Protein AF-A0A7S3NXM4-F1 (afdb_monomer)

Nearest PDB structures (foldseek):
  4lgt-assembly2_D  TM=8.365E-01  e=1.681E-13  Escherichia coli K-12
  4lgt-assembly1_A  TM=8.157E-01  e=3.874E-13  Escherichia coli K-12
  4lab-assembly1_A  TM=8.102E-01  e=9.930E-11  Escherichia coli K-12
  2olw-assembly2_B  TM=8.491E-01  e=4.411E-10  Escherichia coli
  9cl9-assembly1_A  TM=7.993E-01  e=5.399E-09  Escherichia coli K-12

Foldseek 3Di:
DAFDDPDDPVPGHHPVNLCVVVVNPDPQKDWQDGDDPQAAEDIDIDNDPLLSVLLQDLVLLWKWKKKWKKFDPDPDVVLVVCCCVWDDDPNDTHDVWDKDWPDDDPGITIMIIIDSHDDDCRVQVSCVVVVIGTNYMYGQDTRPRGCVQVVDPPRDDDDDDDPSSVVSSVVSVVVVVVVVVVVVVVVVVVVVVVVVVVVVVVVVVVVVVVVVVVVVVVVVVPPDPPDDPDDDDDDDDD

Solvent-accessible surface area (backbone atoms only — not comparable to full-atom values): 14004 Å² total; per-residue (Å²): 125,46,35,76,46,95,73,53,96,85,70,59,59,25,48,58,61,50,40,50,75,72,65,56,84,66,73,69,71,39,67,46,63,76,61,58,64,83,45,50,66,60,76,54,73,40,66,47,69,66,58,34,49,44,67,56,39,59,90,51,58,48,41,33,35,30,44,35,32,34,35,47,85,79,90,48,67,72,60,51,53,44,42,43,66,27,51,72,58,96,88,41,77,41,67,58,28,59,69,48,80,74,45,83,53,98,58,37,39,32,29,41,41,38,33,46,64,81,60,87,65,40,72,56,56,57,37,44,78,72,66,26,46,70,78,42,41,30,31,45,26,54,54,92,47,44,34,85,74,37,78,52,92,88,55,81,68,92,77,82,86,47,72,69,55,52,51,50,48,52,51,47,51,52,51,54,50,51,55,51,52,53,48,51,55,49,54,51,50,53,51,51,49,55,50,50,54,52,48,53,53,50,50,53,53,48,54,54,52,51,51,55,53,50,52,54,52,53,55,63,70,67,55,79,91,83,73,81,89,74,89,72,91,81,78,92,86,135

Secondary structure (DSSP, 8-state):
--BSSS--TT-PPBHHHHHHHTT---TT-EEES---TT-EE--EEES-HHHHHHHHSGGG---EEEEEEEESS---HHHHHHHHH-EEETTEEE---EEEEEEE-SSEEEEEEEES---TTHHHHHHHHTT-EEEEEEEEEETTEEGGGS-STT-----PPPHHHHHHHHHHHHHHHHHHHHHHHHHHHHHHHHHHHHHHHHHHHHHHHHHHHHHHHHHHHTS---------------

pLDDT: mean 88.45, std 13.27, range [37.97, 97.56]

Structure (mmCIF, N/CA/C/O backbone):
data_AF-A0A7S3NXM4-F1
#
_entry.id   AF-A0A7S3NXM4-F1
#
loop_
_atom_site.group_PDB
_atom_site.id
_atom_site.type_symbol
_atom_site.label_atom_id
_atom_site.label_alt_id
_atom_site.label_comp_id
_atom_site.label_asym_id
_atom_site.label_entity_id
_atom_site.label_seq_id
_atom_site.pdbx_PDB_ins_code
_atom_site.Cartn_x
_atom_site.Cartn_y
_atom_site.Cartn_z
_atom_site.occupancy
_atom_site.B_iso_or_equiv
_atom_site.auth_seq_id
_atom_site.auth_comp_id
_atom_site.auth_asym_id
_atom_site.auth_atom_id
_atom_site.pdbx_PDB_model_num
ATOM 1 N N . LYS A 1 1 ? 17.812 -6.897 0.678 1.00 84.75 1 LYS A N 1
ATOM 2 C CA . LYS A 1 1 ? 16.334 -7.000 0.541 1.00 84.75 1 LYS A CA 1
ATOM 3 C C . LYS A 1 1 ? 15.756 -7.192 1.930 1.00 84.75 1 LYS A C 1
ATOM 5 O O . LYS A 1 1 ? 16.395 -7.884 2.709 1.00 84.75 1 LYS A O 1
ATOM 10 N N . LEU A 1 2 ? 14.618 -6.571 2.233 1.00 92.38 2 LEU A N 1
ATOM 11 C CA . LEU A 1 2 ? 14.075 -6.488 3.590 1.00 92.38 2 LEU A CA 1
ATOM 12 C C . LEU A 1 2 ? 12.642 -7.023 3.624 1.00 92.38 2 LEU A C 1
ATOM 14 O O . LEU A 1 2 ? 11.911 -6.888 2.641 1.00 92.38 2 LEU A O 1
ATOM 18 N N . ILE A 1 3 ? 12.232 -7.604 4.750 1.00 93.19 3 ILE A N 1
ATOM 19 C CA . ILE A 1 3 ? 10.844 -8.021 4.982 1.00 93.19 3 ILE A CA 1
ATOM 20 C C . ILE A 1 3 ? 10.091 -6.941 5.756 1.00 93.19 3 ILE A C 1
ATOM 22 O O . ILE A 1 3 ? 10.574 -6.414 6.758 1.00 93.19 3 ILE A O 1
ATOM 26 N N . CYS A 1 4 ? 8.871 -6.642 5.307 1.00 92.00 4 CYS A N 1
ATOM 27 C CA . CYS A 1 4 ? 7.940 -5.746 5.990 1.00 92.00 4 CYS A CA 1
ATOM 28 C C . CYS A 1 4 ? 7.218 -6.476 7.142 1.00 92.00 4 CYS A C 1
ATOM 30 O O . CYS A 1 4 ? 6.018 -6.735 7.058 1.00 92.00 4 CYS A O 1
ATOM 32 N N . THR A 1 5 ? 7.956 -6.859 8.186 1.00 91.88 5 THR A N 1
ATOM 33 C CA . THR A 1 5 ? 7.429 -7.468 9.422 1.00 91.88 5 THR A CA 1
ATOM 34 C C . THR A 1 5 ? 8.277 -7.049 10.618 1.00 91.88 5 THR A C 1
ATOM 36 O O . THR A 1 5 ? 9.470 -6.818 10.451 1.00 91.88 5 THR A O 1
ATOM 39 N N . ARG A 1 6 ? 7.685 -6.965 11.817 1.00 89.88 6 ARG A N 1
ATOM 40 C CA . ARG A 1 6 ? 8.438 -6.721 13.063 1.00 89.88 6 ARG A CA 1
ATOM 41 C C . ARG A 1 6 ? 9.225 -7.944 13.518 1.00 89.88 6 ARG A C 1
ATOM 43 O O . ARG A 1 6 ? 10.278 -7.799 14.124 1.00 89.88 6 ARG A O 1
ATOM 50 N N . TRP A 1 7 ? 8.715 -9.131 13.214 1.00 90.75 7 TRP A N 1
ATOM 51 C CA . TRP A 1 7 ? 9.343 -10.394 13.565 1.00 90.75 7 TRP A CA 1
ATOM 52 C C . TRP A 1 7 ? 9.220 -11.370 12.397 1.00 90.75 7 TRP A C 1
ATOM 54 O O . TRP A 1 7 ? 8.140 -11.518 11.816 1.00 90.75 7 TRP A O 1
ATOM 64 N N . ASP A 1 8 ? 10.342 -11.980 12.024 1.00 92.69 8 ASP A N 1
ATOM 65 C CA . ASP A 1 8 ? 10.427 -12.992 10.975 1.00 92.69 8 ASP A CA 1
ATOM 66 C C . ASP A 1 8 ? 10.943 -14.306 11.586 1.00 92.69 8 ASP A C 1
ATOM 68 O O . ASP A 1 8 ? 12.067 -14.317 12.096 1.00 92.69 8 ASP A O 1
ATOM 72 N N . PRO A 1 9 ? 10.173 -15.411 11.526 1.00 93.25 9 PRO A N 1
ATOM 73 C CA . PRO A 1 9 ? 10.596 -16.704 12.071 1.00 93.25 9 PRO A CA 1
ATOM 74 C C . PRO A 1 9 ? 11.909 -17.221 11.467 1.00 93.25 9 PRO A C 1
ATOM 76 O O . PRO A 1 9 ? 12.711 -17.848 12.152 1.00 93.25 9 PRO A O 1
ATOM 79 N N . GLU A 1 10 ? 12.146 -16.928 10.186 1.00 94.00 10 GLU A N 1
ATOM 80 C CA . GLU A 1 10 ? 13.343 -17.340 9.442 1.00 94.00 10 GLU A CA 1
ATOM 81 C C . GLU A 1 10 ? 14.546 -16.404 9.676 1.00 94.00 10 GLU A C 1
ATOM 83 O O . GLU A 1 10 ? 15.587 -16.566 9.040 1.00 94.00 10 GLU A O 1
ATOM 88 N N . LYS A 1 11 ? 14.422 -15.422 10.584 1.00 92.19 11 LYS A N 1
ATOM 89 C CA . LYS A 1 11 ? 15.468 -14.447 10.943 1.00 92.19 11 LYS A CA 1
ATOM 90 C C . LYS A 1 11 ? 16.021 -13.655 9.751 1.00 92.19 11 LYS A C 1
ATOM 92 O O . LYS A 1 11 ? 17.167 -13.204 9.772 1.00 92.19 11 LYS A O 1
ATOM 97 N N . ARG A 1 12 ? 15.220 -13.451 8.705 1.00 94.38 12 ARG A N 1
ATOM 98 C CA . ARG A 1 12 ? 15.618 -12.620 7.563 1.00 94.38 12 ARG A CA 1
ATOM 99 C C . ARG A 1 12 ? 15.617 -11.139 7.971 1.00 94.38 12 ARG A C 1
ATOM 101 O O . ARG A 1 12 ? 14.800 -10.739 8.804 1.00 94.38 12 ARG A O 1
ATOM 108 N N . PRO A 1 13 ? 16.474 -10.299 7.360 1.00 93.50 13 PRO A N 1
ATOM 109 C CA . PRO A 1 13 ? 16.525 -8.873 7.668 1.00 93.50 13 PRO A CA 1
ATOM 110 C C . PRO A 1 13 ? 15.174 -8.177 7.466 1.00 93.50 13 PRO A C 1
ATOM 112 O O . PRO A 1 13 ? 14.544 -8.287 6.407 1.00 93.50 13 PRO A O 1
ATOM 115 N N . THR A 1 14 ? 14.739 -7.426 8.474 1.00 95.00 14 THR A N 1
ATOM 116 C CA . THR A 1 14 ? 13.476 -6.678 8.443 1.00 95.00 14 THR A CA 1
ATOM 117 C C . THR A 1 14 ? 13.698 -5.196 8.175 1.00 95.00 14 THR A C 1
ATOM 119 O O . THR A 1 14 ? 14.773 -4.648 8.423 1.00 95.00 14 THR A O 1
ATOM 122 N N . ILE A 1 15 ? 12.650 -4.516 7.707 1.00 94.19 15 ILE A N 1
ATOM 123 C CA . ILE A 1 15 ? 12.680 -3.057 7.553 1.00 94.19 15 ILE A CA 1
ATOM 124 C C . ILE A 1 15 ? 12.937 -2.350 8.890 1.00 94.19 15 ILE A C 1
ATOM 126 O O . ILE A 1 15 ? 13.650 -1.360 8.914 1.00 94.19 15 ILE A O 1
ATOM 130 N N . PHE A 1 16 ? 12.415 -2.866 10.006 1.00 93.31 16 PHE A N 1
ATOM 131 C CA . PHE A 1 16 ? 12.527 -2.203 11.307 1.00 93.31 16 PHE A CA 1
ATOM 132 C C . PHE A 1 16 ? 13.936 -2.318 11.880 1.00 93.31 16 PHE A C 1
ATOM 134 O O . PHE A 1 16 ? 14.462 -1.332 12.380 1.00 93.31 16 PHE A O 1
ATOM 141 N N . GLN A 1 17 ? 14.581 -3.478 11.717 1.00 92.88 17 GLN A N 1
ATOM 142 C CA . GLN A 1 17 ? 16.003 -3.632 12.035 1.00 92.88 17 GLN A CA 1
ATOM 143 C C . GLN A 1 17 ? 16.854 -2.658 11.216 1.00 92.88 17 GLN A C 1
ATOM 145 O O . GLN A 1 17 ? 17.704 -1.974 11.776 1.00 92.88 17 GLN A O 1
ATOM 150 N N . GLN A 1 18 ? 16.591 -2.546 9.908 1.00 93.50 18 GLN A N 1
ATOM 151 C CA . GLN A 1 18 ? 17.307 -1.595 9.059 1.00 93.50 18 GLN A CA 1
ATOM 152 C C . GLN A 1 18 ? 17.105 -0.146 9.525 1.00 93.50 18 GLN A C 1
ATOM 154 O O . GLN A 1 18 ? 18.070 0.604 9.591 1.00 93.50 18 GLN A O 1
ATOM 159 N N . LEU A 1 19 ? 15.878 0.252 9.877 1.00 92.94 19 LEU A N 1
ATOM 160 C CA . LEU A 1 19 ? 15.593 1.598 10.387 1.00 92.94 19 LEU A CA 1
ATOM 161 C C . LEU A 1 19 ? 16.351 1.891 11.688 1.00 92.94 19 LEU A C 1
ATOM 163 O O . LEU A 1 19 ? 16.894 2.984 11.840 1.00 92.94 19 LEU A O 1
ATOM 167 N N . SER A 1 20 ? 16.448 0.913 12.592 1.00 90.94 20 SER A N 1
ATOM 168 C CA . SER A 1 20 ? 17.259 1.043 13.806 1.00 90.94 20 SER A CA 1
ATOM 169 C C . SER A 1 20 ? 18.748 1.218 13.492 1.00 90.94 20 SER A C 1
ATOM 171 O O . SER A 1 20 ? 19.394 2.063 14.107 1.00 90.94 20 SER A O 1
ATOM 173 N N . LEU A 1 21 ? 19.287 0.481 12.512 1.00 91.69 21 LEU A N 1
ATOM 174 C CA . LEU A 1 21 ? 20.682 0.627 12.066 1.00 91.69 21 LEU A CA 1
ATOM 175 C C . LEU A 1 21 ? 20.967 1.998 11.438 1.00 91.69 21 LEU A C 1
ATOM 177 O O . LEU A 1 21 ? 22.075 2.507 11.562 1.00 91.69 21 LEU A O 1
ATOM 181 N N . LEU A 1 22 ? 19.967 2.614 10.804 1.00 91.06 22 LEU A N 1
ATOM 182 C CA . LEU A 1 22 ? 20.051 3.976 10.265 1.00 91.06 22 LEU A CA 1
ATOM 183 C C . LEU A 1 22 ? 19.928 5.064 11.348 1.00 91.06 22 LEU A C 1
ATOM 185 O O . LEU A 1 22 ? 19.900 6.248 11.028 1.00 91.06 22 LEU A O 1
ATOM 189 N N . GLY A 1 23 ? 19.836 4.686 12.627 1.00 88.12 23 GLY A N 1
ATOM 190 C CA . GLY A 1 23 ? 19.770 5.625 13.746 1.00 88.12 23 GLY A CA 1
ATOM 191 C C . GLY A 1 23 ? 18.384 6.224 13.991 1.00 88.12 23 GLY A C 1
ATOM 192 O O . GLY A 1 23 ? 18.261 7.159 14.783 1.00 88.12 23 GLY A O 1
ATOM 193 N N . LEU A 1 24 ? 17.328 5.693 13.363 1.00 88.31 24 LEU A N 1
ATOM 194 C CA . LEU A 1 24 ? 15.968 6.182 13.571 1.00 88.31 24 LEU A CA 1
ATOM 195 C C . LEU A 1 24 ? 15.432 5.702 14.931 1.00 88.31 24 LEU A C 1
ATOM 197 O O . LEU A 1 24 ? 14.997 4.561 15.083 1.00 88.31 24 LEU A O 1
ATOM 201 N N . LYS A 1 25 ? 15.457 6.591 15.930 1.00 83.94 25 LYS A N 1
ATOM 202 C CA . LYS A 1 25 ? 15.036 6.324 17.321 1.00 83.94 25 LYS A CA 1
ATOM 203 C C . LYS A 1 25 ? 13.590 6.751 17.604 1.00 83.94 25 LYS A C 1
ATOM 205 O O . LYS A 1 25 ? 13.301 7.315 18.654 1.00 83.94 25 LYS A O 1
ATOM 210 N N . ILE A 1 26 ? 12.678 6.517 16.662 1.00 84.88 26 ILE A N 1
ATOM 211 C CA . ILE A 1 26 ? 11.255 6.823 16.859 1.00 84.88 26 ILE A CA 1
ATOM 212 C C . ILE A 1 26 ? 10.568 5.571 17.421 1.00 84.88 26 ILE A C 1
ATOM 214 O O . ILE A 1 26 ? 10.667 4.501 16.810 1.00 84.88 26 ILE A O 1
ATOM 218 N N . PRO A 1 27 ? 9.878 5.662 18.570 1.00 84.38 27 PRO A N 1
ATOM 219 C CA . PRO A 1 27 ? 9.142 4.527 19.102 1.00 84.38 27 PRO A CA 1
ATOM 220 C C . PRO A 1 27 ? 7.944 4.196 18.204 1.00 84.38 27 PRO A C 1
ATOM 222 O O . PRO A 1 27 ? 7.367 5.062 17.551 1.00 84.38 27 PRO A O 1
ATOM 225 N N . HIS A 1 28 ? 7.556 2.921 18.188 1.00 88.25 28 HIS A N 1
ATOM 226 C CA . HIS A 1 28 ? 6.329 2.443 17.540 1.00 88.25 28 HIS A CA 1
ATOM 227 C C . HIS A 1 28 ? 6.168 2.814 16.060 1.00 88.25 28 HIS A C 1
ATOM 229 O O . HIS A 1 28 ? 5.058 3.068 15.606 1.00 88.25 28 HIS A O 1
ATOM 235 N N . ILE A 1 29 ? 7.244 2.770 15.270 1.00 94.00 29 ILE A N 1
ATOM 236 C CA . ILE A 1 29 ? 7.120 2.922 13.816 1.00 94.00 29 ILE A CA 1
ATOM 237 C C . ILE A 1 29 ? 6.211 1.822 13.243 1.00 94.00 29 ILE A C 1
ATOM 239 O O . ILE A 1 29 ? 6.282 0.633 13.590 1.00 94.00 29 ILE A O 1
ATOM 243 N N . ILE A 1 30 ? 5.350 2.247 12.333 1.00 95.38 30 ILE A N 1
ATOM 244 C CA . ILE A 1 30 ? 4.384 1.469 11.577 1.00 95.38 30 ILE A CA 1
ATOM 245 C C . ILE A 1 30 ? 4.673 1.723 10.099 1.00 95.38 30 ILE A C 1
ATOM 247 O O . ILE A 1 30 ? 4.831 2.863 9.661 1.00 95.38 30 ILE A O 1
ATOM 251 N N . ALA A 1 31 ? 4.758 0.646 9.324 1.00 95.31 31 ALA A N 1
ATOM 252 C CA . ALA A 1 31 ? 4.797 0.746 7.874 1.00 95.31 31 ALA A CA 1
ATOM 253 C C . ALA A 1 31 ? 3.375 0.900 7.336 1.00 95.31 31 ALA A C 1
ATOM 255 O O . ALA A 1 31 ? 2.493 0.138 7.721 1.00 95.31 31 ALA A O 1
ATOM 256 N N . VAL A 1 32 ? 3.170 1.865 6.441 1.00 94.62 32 VAL A N 1
ATOM 257 C CA . VAL A 1 32 ? 1.892 2.066 5.757 1.00 94.62 32 VAL A CA 1
ATOM 258 C C . VAL A 1 32 ? 1.820 1.116 4.565 1.00 94.62 32 VAL A C 1
ATOM 260 O O . VAL A 1 3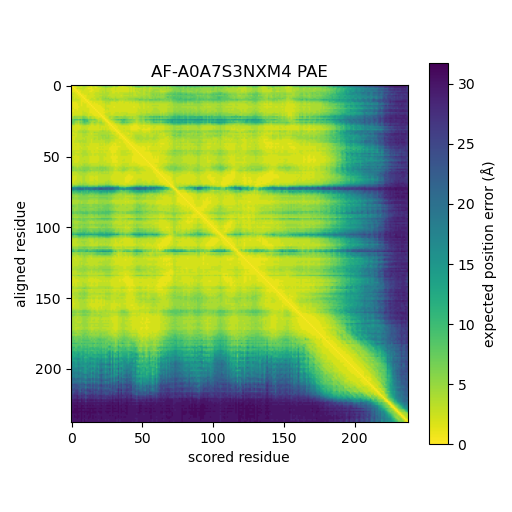2 ? 2.448 1.307 3.512 1.00 94.62 32 VAL A O 1
ATOM 263 N N . GLY A 1 33 ? 1.049 0.054 4.745 1.00 88.94 33 GLY A N 1
ATOM 264 C CA . GLY A 1 33 ? 0.978 -1.081 3.850 1.00 88.94 33 GLY A CA 1
ATOM 265 C C . GLY A 1 33 ? 2.268 -1.896 3.852 1.00 88.94 33 GLY A C 1
ATOM 266 O O . GLY A 1 33 ? 3.146 -1.773 4.704 1.00 88.94 33 GLY A O 1
ATOM 267 N N . ARG A 1 34 ? 2.396 -2.772 2.853 1.00 90.38 34 ARG A N 1
ATOM 268 C CA . ARG A 1 34 ? 3.551 -3.667 2.720 1.00 90.38 34 ARG A CA 1
ATOM 269 C C . ARG A 1 34 ? 4.093 -3.643 1.303 1.00 90.38 34 ARG A C 1
ATOM 271 O O . ARG A 1 34 ? 3.335 -3.522 0.340 1.00 90.38 34 ARG A O 1
ATOM 278 N N . LEU A 1 35 ? 5.404 -3.810 1.181 1.00 91.94 35 LEU A N 1
ATOM 279 C CA . LEU A 1 35 ? 6.047 -4.221 -0.060 1.00 91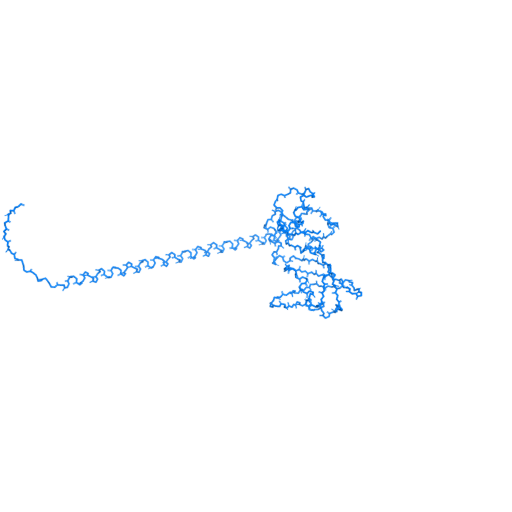.94 35 LEU A CA 1
ATOM 280 C C . LEU A 1 35 ? 6.387 -5.709 0.038 1.00 91.94 35 LEU A C 1
ATOM 282 O O . LEU A 1 35 ? 6.893 -6.175 1.058 1.00 91.94 35 LEU A O 1
ATOM 286 N N . ASP A 1 36 ? 6.089 -6.464 -1.021 1.00 90.81 36 ASP A N 1
ATOM 287 C CA . ASP A 1 36 ? 6.501 -7.867 -1.099 1.00 90.81 36 ASP A CA 1
ATOM 288 C C . ASP A 1 36 ? 8.036 -7.967 -1.077 1.00 90.81 36 ASP A C 1
ATOM 290 O O . ASP A 1 36 ? 8.723 -7.093 -1.597 1.00 90.81 36 ASP A O 1
ATOM 294 N N . PHE A 1 37 ? 8.582 -9.073 -0.570 1.00 89.19 37 PHE A N 1
ATOM 295 C CA . PHE A 1 37 ? 10.033 -9.281 -0.418 1.00 89.19 37 PHE A CA 1
ATOM 296 C C . PHE A 1 37 ? 10.862 -9.076 -1.704 1.00 89.19 37 PHE A C 1
ATOM 298 O O . PHE A 1 37 ? 12.031 -8.694 -1.663 1.00 89.19 37 PHE A O 1
ATOM 305 N N . LEU A 1 38 ? 10.264 -9.345 -2.870 1.00 91.44 38 LEU A N 1
ATOM 306 C CA . LEU A 1 38 ? 10.897 -9.183 -4.186 1.00 91.44 38 LEU A CA 1
ATOM 307 C C . LEU A 1 38 ? 10.587 -7.835 -4.854 1.00 91.44 38 LEU A C 1
ATOM 309 O O . LEU A 1 38 ? 10.899 -7.657 -6.035 1.00 91.44 38 LEU A O 1
ATOM 313 N N . SER A 1 39 ? 9.893 -6.944 -4.157 1.00 93.94 39 SER A N 1
ATOM 314 C CA . SER A 1 39 ? 9.523 -5.617 -4.631 1.00 93.94 39 SER A CA 1
ATOM 315 C C . SER A 1 39 ? 10.444 -4.567 -4.011 1.00 93.94 39 SER A C 1
ATOM 317 O O . SER A 1 39 ? 10.975 -4.741 -2.919 1.00 93.94 39 SER A O 1
ATOM 319 N N . GLU A 1 40 ? 10.642 -3.480 -4.741 1.00 95.06 40 GLU A N 1
ATOM 320 C CA . GLU A 1 40 ? 11.488 -2.348 -4.370 1.00 95.06 40 GLU A CA 1
ATOM 321 C C . GLU A 1 40 ? 10.635 -1.074 -4.310 1.00 95.06 40 GLU A C 1
ATOM 323 O O . GLU A 1 40 ? 9.506 -1.038 -4.814 1.00 95.06 40 GLU A O 1
ATOM 328 N N . GLY A 1 41 ? 11.201 -0.002 -3.766 1.00 95.44 41 GLY A N 1
ATOM 329 C CA . GLY A 1 41 ? 10.675 1.349 -3.927 1.00 95.44 41 GLY A CA 1
ATOM 330 C C . GLY A 1 41 ? 10.130 1.969 -2.648 1.00 95.44 41 GLY A C 1
ATOM 331 O O . GLY A 1 41 ? 10.442 1.537 -1.541 1.00 95.44 41 GLY A O 1
ATOM 332 N N . LEU A 1 42 ? 9.332 3.017 -2.834 1.00 96.38 42 LEU A N 1
ATOM 333 C CA . LEU A 1 42 ? 8.911 3.925 -1.778 1.00 96.38 42 LEU A CA 1
ATOM 334 C C . LEU A 1 42 ? 8.063 3.208 -0.728 1.00 96.38 42 LEU A C 1
ATOM 336 O O . LEU A 1 42 ? 7.142 2.457 -1.063 1.00 96.38 42 LEU A O 1
ATOM 340 N N . MET A 1 43 ? 8.307 3.499 0.543 1.00 95.19 43 MET A N 1
ATOM 341 C CA . MET A 1 43 ? 7.478 3.060 1.657 1.00 95.19 43 MET A CA 1
ATOM 342 C C . MET A 1 43 ? 7.222 4.237 2.584 1.00 95.19 43 MET A C 1
ATOM 344 O O . MET A 1 43 ? 8.147 4.960 2.935 1.00 95.19 43 MET A O 1
ATOM 348 N N . VAL A 1 44 ? 5.958 4.426 2.953 1.00 95.56 44 VAL A N 1
ATOM 349 C CA . VAL A 1 44 ? 5.564 5.444 3.924 1.00 95.56 44 VAL A CA 1
ATOM 350 C C . VAL A 1 44 ? 5.603 4.806 5.308 1.00 95.56 44 VAL A C 1
ATOM 352 O O . VAL A 1 44 ? 5.175 3.663 5.483 1.00 95.56 44 VAL A O 1
ATOM 355 N N . LEU A 1 45 ? 6.147 5.5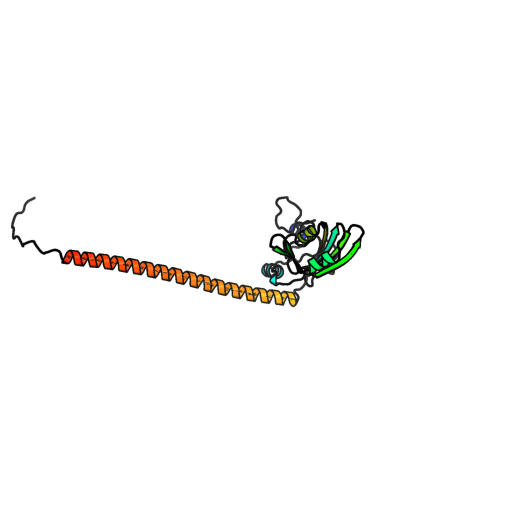39 6.270 1.00 95.75 45 LEU A N 1
ATOM 356 C CA . LEU A 1 45 ? 6.252 5.150 7.670 1.00 95.75 45 LEU A CA 1
ATOM 357 C C . LEU A 1 45 ? 5.546 6.203 8.526 1.00 95.75 45 LEU A C 1
ATOM 359 O O . LEU A 1 45 ? 5.528 7.380 8.172 1.00 95.75 45 LEU A O 1
ATOM 363 N N . THR A 1 46 ? 4.974 5.786 9.647 1.00 95.44 46 THR A N 1
ATOM 364 C CA . THR A 1 46 ? 4.374 6.685 10.640 1.00 95.44 46 THR A CA 1
ATOM 365 C C . THR A 1 46 ? 4.443 6.052 12.026 1.00 95.44 46 THR A C 1
ATOM 367 O O . THR A 1 46 ? 4.584 4.841 12.141 1.00 95.44 46 THR A O 1
ATOM 370 N N . ASN A 1 47 ? 4.362 6.848 13.083 1.00 94.44 47 ASN A N 1
ATOM 371 C CA . ASN A 1 47 ? 4.160 6.392 14.459 1.00 94.44 47 ASN A CA 1
ATOM 372 C C . ASN A 1 47 ? 2.687 6.508 14.909 1.00 94.44 47 ASN A C 1
ATOM 374 O O . ASN A 1 47 ? 2.377 6.196 16.054 1.00 94.44 47 ASN A O 1
ATOM 378 N N . ASP A 1 48 ? 1.785 6.928 14.016 1.00 94.50 48 ASP A N 1
ATOM 379 C CA . ASP A 1 48 ? 0.347 7.047 14.260 1.00 94.50 48 ASP A CA 1
ATOM 380 C C . ASP A 1 48 ? -0.404 5.881 13.591 1.00 94.50 48 ASP A C 1
ATOM 382 O O . ASP A 1 48 ? -0.416 5.722 12.365 1.00 94.50 48 ASP A O 1
ATOM 386 N N . GLY A 1 49 ? -1.032 5.036 14.414 1.00 94.81 49 GLY A N 1
ATOM 387 C CA . GLY A 1 49 ? -1.767 3.862 13.944 1.00 94.81 49 GLY A CA 1
ATOM 388 C C . GLY A 1 49 ? -3.059 4.190 13.198 1.00 94.81 49 GLY A C 1
ATOM 389 O O . GLY A 1 49 ? -3.413 3.471 12.261 1.00 94.81 49 GLY A O 1
ATOM 390 N N . ASP A 1 50 ? -3.736 5.278 13.561 1.00 95.19 50 ASP A N 1
ATOM 391 C CA . ASP A 1 50 ? -4.945 5.722 12.873 1.00 95.19 50 ASP A CA 1
ATOM 392 C C . ASP A 1 50 ? -4.597 6.312 11.509 1.00 95.19 50 ASP A C 1
ATOM 394 O O . ASP A 1 50 ? -5.256 5.991 10.519 1.00 95.19 50 ASP A O 1
ATOM 398 N N . LEU A 1 51 ? -3.501 7.070 11.414 1.00 95.69 51 LEU A N 1
ATOM 399 C CA . LEU A 1 51 ? -2.985 7.519 10.125 1.00 95.69 51 LEU A CA 1
ATOM 400 C C . LEU A 1 51 ? -2.580 6.338 9.237 1.00 95.69 51 LEU A C 1
ATOM 402 O O . LEU A 1 51 ? -2.958 6.298 8.065 1.00 95.69 51 LEU A O 1
ATOM 406 N N . ALA A 1 52 ? -1.845 5.360 9.775 1.00 95.62 52 ALA A N 1
ATOM 407 C CA . ALA A 1 52 ? -1.475 4.167 9.017 1.00 95.62 52 ALA A CA 1
ATOM 408 C C . ALA A 1 52 ? -2.718 3.453 8.470 1.00 95.62 52 ALA A C 1
ATOM 410 O O . ALA A 1 52 ? -2.790 3.153 7.275 1.00 95.62 52 ALA A O 1
ATOM 411 N N . ARG A 1 53 ? -3.730 3.253 9.323 1.00 94.88 53 ARG A N 1
ATOM 412 C CA . ARG A 1 53 ? -4.981 2.605 8.936 1.00 94.88 53 ARG A CA 1
ATOM 413 C C . ARG A 1 53 ? -5.741 3.407 7.884 1.00 94.88 53 ARG A C 1
ATOM 415 O O . ARG A 1 53 ? -6.148 2.827 6.877 1.00 94.88 53 ARG A O 1
ATOM 422 N N . ALA A 1 54 ? -5.889 4.715 8.082 1.00 95.12 54 ALA A N 1
ATOM 423 C CA . ALA A 1 54 ? -6.566 5.612 7.151 1.00 95.12 54 ALA A CA 1
ATOM 424 C C . ALA A 1 54 ? -5.924 5.575 5.757 1.00 95.12 54 ALA A C 1
ATOM 426 O O . ALA A 1 54 ? -6.632 5.539 4.757 1.00 95.12 54 ALA A O 1
ATOM 427 N N . LEU A 1 55 ? -4.591 5.522 5.676 1.00 94.62 55 LEU A N 1
ATOM 428 C CA . LEU A 1 55 ? -3.857 5.449 4.409 1.00 94.62 55 LEU A CA 1
ATOM 429 C C . LEU A 1 55 ? -3.940 4.075 3.725 1.00 94.62 55 LEU A C 1
ATOM 431 O O . LEU A 1 55 ? -3.762 3.984 2.508 1.00 94.62 55 LEU A O 1
ATOM 435 N N . GLU A 1 56 ? -4.138 2.997 4.484 1.00 92.56 56 GLU A N 1
ATOM 436 C CA . GLU A 1 56 ? -4.227 1.628 3.964 1.00 92.56 56 GLU A CA 1
ATOM 437 C C . GLU A 1 56 ? -5.619 1.253 3.458 1.00 92.56 56 GLU A C 1
ATOM 439 O O . GLU A 1 56 ? -5.743 0.370 2.602 1.00 92.56 56 GLU A O 1
ATOM 444 N N . LEU A 1 57 ? -6.663 1.886 3.998 1.00 91.38 57 LEU A N 1
ATOM 445 C CA . LEU A 1 57 ? -8.040 1.607 3.617 1.00 91.38 57 LEU A CA 1
ATOM 446 C C . LEU A 1 57 ? -8.246 1.819 2.107 1.00 91.38 57 LEU A C 1
ATOM 448 O O . LEU A 1 57 ? -7.791 2.829 1.565 1.00 91.38 57 LEU A O 1
ATOM 452 N N . PRO A 1 58 ? -8.960 0.915 1.406 1.00 87.38 58 PRO A N 1
ATOM 453 C CA . PRO A 1 58 ? -9.295 1.116 -0.004 1.00 87.38 58 PRO A CA 1
ATOM 454 C C . PRO A 1 58 ? -10.071 2.417 -0.265 1.00 87.38 58 PRO A C 1
ATOM 456 O O . PRO A 1 58 ? -9.863 3.041 -1.299 1.00 87.38 58 PRO A O 1
ATOM 459 N N . SER A 1 59 ? -10.895 2.860 0.694 1.00 89.38 59 SER A N 1
ATOM 460 C CA . SER A 1 59 ? -11.644 4.126 0.644 1.00 89.38 59 SER A CA 1
ATOM 461 C C . SER A 1 59 ? -10.761 5.376 0.663 1.00 89.38 59 SER A C 1
ATOM 463 O O . SER A 1 59 ? -11.243 6.466 0.373 1.00 89.38 59 SER A O 1
ATOM 465 N N . SER A 1 60 ? -9.467 5.241 0.977 1.00 90.75 60 SER A N 1
ATOM 466 C CA . SER A 1 60 ? -8.523 6.360 0.906 1.00 90.75 60 SER A CA 1
ATOM 467 C C . SER A 1 60 ? -8.273 6.845 -0.517 1.00 90.75 60 SER A C 1
ATOM 469 O O . SER A 1 60 ? -7.816 7.973 -0.693 1.00 90.75 60 SER A O 1
ATOM 471 N N . GLU A 1 61 ? -8.515 5.983 -1.513 1.00 90.38 61 GLU A N 1
ATOM 472 C CA . GLU A 1 61 ? -8.281 6.254 -2.934 1.00 90.38 61 GLU A CA 1
ATOM 473 C C . GLU A 1 61 ? -6.872 6.802 -3.218 1.00 90.38 61 GLU A C 1
ATOM 475 O O . GLU A 1 61 ? -6.635 7.530 -4.184 1.00 90.38 61 GLU A O 1
ATOM 480 N N . ILE A 1 62 ? -5.894 6.442 -2.380 1.00 93.25 62 ILE A N 1
ATOM 481 C CA . ILE A 1 62 ? -4.519 6.875 -2.591 1.00 93.25 62 ILE A CA 1
ATOM 482 C C . ILE A 1 62 ? -3.906 6.064 -3.726 1.00 93.25 62 ILE A C 1
ATOM 484 O O . ILE A 1 62 ? -3.694 4.851 -3.629 1.00 93.25 62 ILE A O 1
ATOM 488 N N . GLU A 1 63 ? -3.568 6.780 -4.792 1.00 94.94 63 GLU A N 1
ATOM 489 C CA . GLU A 1 63 ? -2.875 6.234 -5.947 1.00 94.94 63 GLU A CA 1
ATOM 490 C C . GLU A 1 63 ? -1.484 5.713 -5.567 1.00 94.94 63 GLU A C 1
ATOM 492 O O . GLU A 1 63 ? -0.692 6.381 -4.907 1.00 94.94 63 GLU A O 1
ATOM 497 N N . ARG A 1 64 ? -1.144 4.519 -6.036 1.00 95.25 64 ARG A N 1
ATOM 498 C CA . ARG A 1 64 ? 0.181 3.914 -5.904 1.00 95.25 64 ARG A CA 1
ATOM 499 C C . ARG A 1 64 ? 0.699 3.649 -7.305 1.00 95.25 64 ARG A C 1
ATOM 501 O O . ARG A 1 64 ? 0.128 2.824 -8.019 1.00 95.25 64 ARG A O 1
ATOM 508 N N . THR A 1 65 ? 1.770 4.336 -7.696 1.00 96.94 65 THR A N 1
ATOM 509 C CA . THR A 1 65 ? 2.370 4.161 -9.025 1.00 96.94 65 THR A CA 1
ATOM 510 C C . THR A 1 65 ? 3.530 3.185 -8.955 1.00 96.94 65 THR A C 1
ATOM 512 O O . THR A 1 65 ? 4.439 3.319 -8.132 1.00 96.94 65 THR A O 1
ATOM 515 N N . TYR A 1 66 ? 3.515 2.207 -9.851 1.00 97.56 66 TYR A N 1
ATOM 516 C CA . TYR A 1 66 ? 4.528 1.177 -9.970 1.00 97.56 66 TYR A CA 1
ATOM 517 C C . TYR A 1 66 ? 5.164 1.186 -11.350 1.00 97.56 66 TYR A C 1
ATOM 519 O O . TYR A 1 66 ? 4.476 1.224 -12.368 1.00 97.56 66 TYR A O 1
ATOM 527 N N . ARG A 1 67 ? 6.484 1.007 -11.367 1.00 97.56 67 ARG A N 1
ATOM 528 C CA . ARG A 1 67 ? 7.237 0.628 -12.555 1.00 97.56 67 ARG A CA 1
ATOM 529 C C . ARG A 1 67 ? 7.451 -0.874 -12.552 1.00 97.56 67 ARG A C 1
ATOM 531 O O . ARG A 1 67 ? 8.080 -1.432 -11.649 1.00 97.56 67 ARG A O 1
ATOM 538 N N . VAL A 1 68 ? 6.922 -1.534 -13.572 1.00 97.31 68 VAL A N 1
ATOM 539 C CA . VAL A 1 68 ? 6.872 -2.992 -13.665 1.00 97.31 68 VAL A CA 1
ATOM 540 C C . VAL A 1 68 ? 7.667 -3.436 -14.879 1.00 97.31 68 VAL A C 1
ATOM 542 O O . VAL A 1 68 ? 7.389 -3.006 -15.993 1.00 97.31 68 VAL A O 1
ATOM 545 N N . ARG A 1 69 ? 8.643 -4.325 -14.685 1.00 96.56 69 ARG A N 1
ATOM 546 C CA . ARG A 1 69 ? 9.301 -5.031 -15.787 1.00 96.56 69 ARG A CA 1
ATOM 547 C C . ARG A 1 69 ? 8.743 -6.438 -15.882 1.00 96.56 69 ARG A C 1
ATOM 549 O O . ARG A 1 69 ? 8.965 -7.249 -14.977 1.00 96.56 69 ARG A O 1
ATOM 556 N N . VAL A 1 70 ? 8.070 -6.730 -16.986 1.00 96.12 70 VAL A N 1
ATOM 557 C CA . VAL A 1 70 ? 7.531 -8.057 -17.285 1.00 96.12 70 VAL A CA 1
ATOM 558 C C . VAL A 1 70 ? 8.363 -8.771 -18.340 1.00 96.12 70 VAL A C 1
ATOM 560 O O . VAL A 1 70 ? 8.849 -8.142 -19.275 1.00 96.12 70 VAL A O 1
ATOM 563 N N . PHE A 1 71 ? 8.508 -10.082 -18.186 1.00 94.56 71 PHE A N 1
ATOM 564 C CA . PHE A 1 71 ? 9.138 -10.999 -19.128 1.00 94.56 71 PHE A CA 1
ATOM 565 C C . PHE A 1 71 ? 8.093 -11.962 -19.688 1.00 94.56 71 PHE A C 1
ATOM 567 O O . PHE A 1 71 ? 7.298 -12.526 -18.930 1.00 94.56 71 PHE A O 1
ATOM 574 N N . GLY A 1 72 ? 8.121 -12.180 -20.999 1.00 87.81 72 GLY A N 1
ATOM 575 C CA . GLY A 1 72 ? 7.227 -13.105 -21.693 1.00 87.81 72 GLY A CA 1
ATOM 576 C C . GLY A 1 72 ? 6.955 -12.669 -23.129 1.00 87.81 72 GLY A C 1
ATOM 577 O O . GLY A 1 72 ? 7.247 -11.537 -23.518 1.00 87.81 72 GLY A O 1
ATOM 578 N N . ARG A 1 73 ? 6.405 -13.578 -23.941 1.00 73.50 73 ARG A N 1
ATOM 579 C CA . ARG A 1 73 ? 6.120 -13.297 -25.355 1.00 73.50 73 ARG A CA 1
ATOM 580 C C . ARG A 1 73 ? 4.906 -12.362 -25.489 1.00 73.50 73 ARG A C 1
ATOM 582 O O . ARG A 1 73 ? 3.834 -12.647 -24.956 1.00 73.50 73 ARG A O 1
ATOM 589 N N . ARG A 1 74 ? 5.103 -11.268 -26.241 1.00 70.69 74 ARG A N 1
ATOM 590 C CA . ARG A 1 74 ? 4.097 -10.298 -26.730 1.00 70.69 74 ARG A CA 1
ATOM 591 C C . ARG A 1 74 ? 3.137 -9.759 -25.656 1.00 70.69 74 ARG A C 1
ATOM 593 O O . ARG A 1 74 ? 2.020 -10.253 -25.499 1.00 70.69 74 ARG A O 1
ATOM 600 N N . PHE A 1 75 ? 3.547 -8.702 -24.955 1.00 82.38 75 PHE A N 1
ATOM 601 C CA . PHE A 1 75 ? 2.600 -7.800 -24.293 1.00 82.38 75 PHE A CA 1
ATOM 602 C C . PHE A 1 75 ? 2.051 -6.810 -25.331 1.00 82.38 75 PHE A C 1
ATOM 604 O O . PHE A 1 75 ? 2.760 -5.904 -25.779 1.00 82.38 75 PHE A O 1
ATOM 611 N N . ASP A 1 76 ? 0.825 -7.065 -25.779 1.00 85.12 76 ASP A N 1
ATOM 612 C CA . ASP A 1 76 ? 0.138 -6.332 -26.838 1.00 85.12 76 ASP A CA 1
ATOM 613 C C . ASP A 1 76 ? -0.922 -5.375 -26.272 1.00 85.12 76 ASP A C 1
ATOM 615 O O . ASP A 1 76 ? -1.234 -5.389 -25.079 1.00 85.12 76 ASP A O 1
ATOM 619 N N . GLU A 1 77 ? -1.476 -4.532 -27.144 1.00 88.50 77 GLU A N 1
ATOM 620 C CA . GLU A 1 77 ? -2.498 -3.553 -26.759 1.00 88.50 77 GLU A CA 1
ATOM 621 C C . GLU A 1 77 ? -3.767 -4.237 -26.226 1.00 88.50 77 GLU A C 1
ATOM 623 O O . GLU A 1 77 ? -4.353 -3.790 -25.248 1.00 88.50 77 GLU A O 1
ATOM 628 N N . LYS A 1 78 ? -4.123 -5.416 -26.759 1.00 91.50 78 LYS A N 1
ATOM 629 C CA . LYS A 1 78 ? -5.277 -6.198 -26.284 1.00 91.50 78 LYS A CA 1
ATOM 630 C C . LYS A 1 78 ? -5.161 -6.577 -24.804 1.00 91.50 78 LYS A C 1
ATOM 632 O O . LYS A 1 78 ? -6.159 -6.544 -24.081 1.00 91.50 78 LYS A O 1
ATOM 637 N N . LYS A 1 79 ? -3.969 -6.968 -24.337 1.00 92.19 79 LYS A N 1
ATOM 638 C CA . LYS A 1 79 ? -3.714 -7.233 -22.909 1.00 92.19 79 LYS A CA 1
ATOM 639 C C . LYS A 1 79 ? -3.737 -5.944 -22.090 1.00 92.19 79 LYS A C 1
ATOM 641 O O . LYS A 1 79 ? -4.257 -5.956 -20.973 1.00 92.19 79 LYS 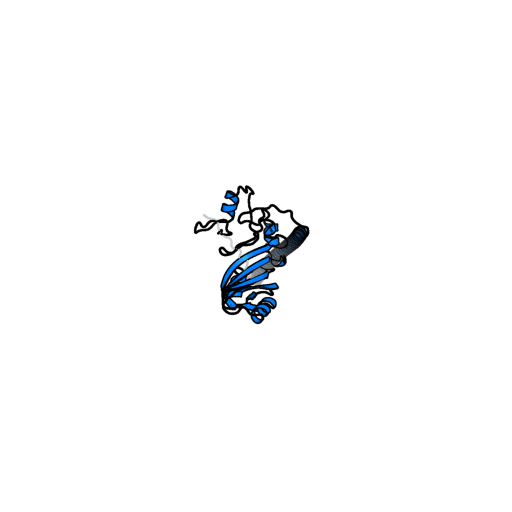A O 1
ATOM 646 N N . LEU A 1 80 ? -3.223 -4.844 -22.641 1.00 92.75 80 LEU A N 1
ATOM 647 C CA . LEU A 1 80 ? -3.259 -3.530 -21.999 1.00 92.75 80 LEU A CA 1
ATOM 648 C C . LEU A 1 80 ? -4.698 -3.056 -21.757 1.00 92.75 80 LEU A C 1
ATOM 650 O O . LEU A 1 80 ? -5.044 -2.667 -20.643 1.00 92.75 80 LEU A O 1
ATOM 654 N N . ASP A 1 81 ? -5.572 -3.206 -22.747 1.00 94.06 81 ASP A N 1
ATOM 655 C CA . ASP A 1 81 ? -6.986 -2.835 -22.645 1.00 94.06 81 ASP A CA 1
ATOM 656 C C . ASP A 1 81 ? -7.767 -3.717 -21.670 1.00 94.06 81 ASP A C 1
ATOM 658 O O . ASP A 1 81 ? -8.727 -3.271 -21.038 1.00 94.06 81 ASP A O 1
ATOM 662 N N . GLN A 1 82 ? -7.370 -4.981 -21.503 1.00 94.62 82 GLN A N 1
ATOM 663 C CA . GLN A 1 82 ? -7.934 -5.829 -20.449 1.00 94.62 82 GLN A CA 1
ATOM 664 C C . GLN A 1 82 ? -7.527 -5.347 -19.053 1.00 94.62 82 GLN A C 1
ATOM 666 O O . GLN A 1 82 ? -8.356 -5.359 -18.147 1.00 94.62 82 GLN A O 1
ATOM 671 N N . LEU A 1 83 ? -6.283 -4.899 -18.865 1.00 95.06 83 LEU A N 1
ATOM 672 C CA . LEU A 1 83 ? -5.852 -4.298 -17.598 1.00 95.06 83 LEU A CA 1
ATOM 673 C C . LEU A 1 83 ? -6.615 -2.999 -17.308 1.00 95.06 83 LEU A C 1
ATOM 675 O O . LEU A 1 83 ? -7.077 -2.810 -16.184 1.00 95.06 83 LEU A O 1
ATOM 679 N N . ARG A 1 84 ? -6.792 -2.143 -18.321 1.00 95.38 84 ARG A N 1
ATOM 680 C CA . ARG A 1 84 ? -7.526 -0.873 -18.202 1.00 95.38 84 ARG A CA 1
ATOM 681 C C . ARG A 1 84 ? -8.991 -1.066 -17.832 1.00 95.38 84 ARG A C 1
ATOM 683 O O . ARG A 1 84 ? -9.501 -0.320 -17.011 1.00 95.38 84 ARG A O 1
ATOM 690 N N . ARG A 1 85 ? -9.656 -2.083 -18.386 1.00 95.19 85 ARG A N 1
ATOM 691 C CA . ARG A 1 85 ? -11.055 -2.410 -18.048 1.00 95.19 85 ARG A CA 1
ATOM 692 C C . ARG A 1 85 ? -11.206 -3.162 -16.724 1.00 95.19 85 ARG A C 1
ATOM 694 O O . ARG A 1 85 ? -12.266 -3.111 -16.109 1.00 95.19 85 ARG A O 1
ATOM 701 N N . GLY A 1 86 ? -10.159 -3.861 -16.290 1.00 94.31 86 GLY A N 1
ATOM 702 C CA . GLY A 1 86 ? -10.229 -4.798 -15.176 1.00 94.31 86 GLY A CA 1
ATOM 703 C C . GLY A 1 86 ? -10.911 -6.118 -15.555 1.00 94.31 86 GLY A C 1
ATOM 704 O O . GLY A 1 86 ? -11.504 -6.279 -16.621 1.00 94.31 86 GLY A O 1
ATOM 705 N N . PHE A 1 87 ? -10.784 -7.119 -14.686 1.00 94.81 87 PHE A N 1
ATOM 706 C CA . PHE A 1 87 ? -11.330 -8.463 -14.903 1.00 94.81 87 PHE A CA 1
ATOM 707 C C . PHE A 1 87 ? -11.441 -9.242 -13.587 1.00 94.81 87 PHE A C 1
ATOM 709 O O . PHE A 1 87 ? -11.018 -8.786 -12.526 1.00 94.81 87 PHE A O 1
ATOM 716 N N . LYS A 1 88 ? -11.988 -10.463 -13.647 1.00 95.00 88 LYS A N 1
ATOM 717 C CA . LYS A 1 88 ? -12.012 -11.395 -12.511 1.00 95.00 88 LYS A CA 1
ATOM 718 C C . LYS A 1 88 ? -10.956 -12.501 -12.647 1.00 95.00 88 LYS A C 1
ATOM 720 O O . LYS A 1 88 ? -10.724 -13.033 -13.735 1.00 95.00 88 LYS A O 1
ATOM 725 N N . ILE A 1 89 ? -10.334 -12.877 -11.529 1.00 93.06 89 ILE A N 1
ATOM 726 C CA . ILE A 1 89 ? -9.530 -14.101 -11.372 1.00 93.06 89 ILE A CA 1
ATOM 727 C C . ILE A 1 89 ? -10.096 -14.860 -10.171 1.00 93.06 89 ILE A C 1
ATOM 729 O O . ILE A 1 89 ? -10.086 -14.328 -9.063 1.00 93.06 89 ILE A O 1
ATOM 733 N N . LYS A 1 90 ? -10.564 -16.101 -10.374 1.00 91.56 90 LYS A N 1
ATOM 734 C CA . LYS A 1 90 ? -11.131 -16.954 -9.306 1.00 91.56 90 LYS A CA 1
ATOM 735 C C . LYS A 1 90 ? -12.184 -16.210 -8.459 1.00 91.56 90 LYS A C 1
ATOM 737 O O . LYS A 1 90 ? -12.058 -16.108 -7.244 1.00 91.56 90 LYS A O 1
ATOM 742 N N . GLY A 1 91 ? -13.153 -15.576 -9.123 1.00 92.81 91 GLY A N 1
ATOM 743 C CA . GLY A 1 91 ? -14.224 -14.798 -8.481 1.00 92.81 91 GLY A CA 1
ATOM 744 C C . GLY A 1 91 ? -13.830 -13.406 -7.962 1.00 92.81 91 GLY A C 1
ATOM 745 O O . GLY A 1 91 ? -14.704 -12.564 -7.777 1.00 92.81 91 GLY A O 1
ATOM 746 N N . ARG A 1 92 ? -12.535 -13.102 -7.797 1.00 92.38 92 ARG A N 1
ATOM 747 C CA . ARG A 1 92 ? -12.064 -11.799 -7.293 1.00 92.38 92 ARG A CA 1
ATOM 748 C C . ARG A 1 92 ? -11.863 -10.799 -8.427 1.00 92.38 92 ARG A C 1
ATOM 750 O O . ARG A 1 92 ? -11.213 -11.133 -9.416 1.00 92.38 92 ARG A O 1
ATOM 757 N N . LYS A 1 93 ? -12.395 -9.581 -8.273 1.00 93.06 93 LYS A N 1
ATOM 758 C CA . LYS A 1 93 ? -12.185 -8.458 -9.205 1.00 93.06 93 LYS A CA 1
ATOM 759 C C . LYS A 1 93 ? -10.772 -7.884 -9.054 1.00 93.06 93 LYS A C 1
ATOM 761 O O . LYS A 1 93 ? -10.256 -7.824 -7.939 1.00 93.06 93 LYS A O 1
ATOM 766 N N . TYR A 1 94 ? -10.181 -7.476 -10.166 1.00 94.06 94 TYR A N 1
ATOM 767 C CA . TYR A 1 94 ? -8.860 -6.865 -10.290 1.00 94.06 94 TYR A CA 1
ATOM 768 C C . TYR A 1 94 ? -8.949 -5.719 -11.299 1.00 94.06 94 TYR A C 1
ATOM 770 O O . TYR A 1 94 ? -9.523 -5.908 -12.375 1.00 94.06 94 TYR A O 1
ATOM 778 N N . GLY A 1 95 ? -8.381 -4.563 -10.963 1.00 90.50 95 GLY A N 1
ATOM 779 C CA . GLY A 1 95 ? -8.515 -3.341 -11.754 1.00 90.50 95 GLY A CA 1
ATOM 780 C C . GLY A 1 95 ? -9.897 -2.684 -11.603 1.00 90.50 95 GLY A C 1
ATOM 781 O O . GLY A 1 95 ? -10.692 -3.123 -10.767 1.00 90.50 95 GLY A O 1
ATOM 782 N N . PRO A 1 96 ? -10.209 -1.657 -12.410 1.00 93.94 96 PRO A N 1
ATOM 783 C CA . PRO A 1 96 ? -9.421 -1.142 -13.535 1.00 93.94 96 PRO A CA 1
ATOM 784 C C . PRO A 1 96 ? -8.058 -0.572 -13.114 1.00 93.94 96 PRO A C 1
ATOM 786 O O . PRO A 1 96 ? -7.886 -0.106 -11.990 1.00 93.94 96 PRO A O 1
ATOM 789 N N . TYR A 1 97 ? -7.079 -0.633 -14.017 1.00 95.19 97 TYR A N 1
ATOM 790 C CA . TYR A 1 97 ? -5.741 -0.076 -13.802 1.00 95.19 97 TYR A CA 1
ATOM 791 C C . TYR A 1 97 ? -5.465 1.052 -14.790 1.00 95.19 97 TYR A C 1
ATOM 793 O O . TYR A 1 97 ? -5.663 0.877 -15.992 1.00 95.19 97 TYR A O 1
ATOM 801 N N . VAL A 1 98 ? -4.894 2.165 -14.328 1.00 94.88 98 VAL A N 1
ATOM 802 C CA . VAL A 1 98 ? -4.262 3.110 -15.258 1.00 94.88 98 VAL A CA 1
ATOM 803 C C . VAL A 1 98 ? -2.897 2.541 -15.610 1.00 94.88 98 VAL A C 1
ATOM 805 O O . VAL A 1 98 ? -2.043 2.366 -14.739 1.00 94.88 98 VAL A O 1
ATOM 808 N N . THR A 1 99 ? -2.707 2.172 -16.873 1.00 95.38 99 THR A N 1
ATOM 809 C CA . THR A 1 99 ? -1.488 1.497 -17.312 1.00 95.38 99 THR A CA 1
ATOM 810 C C . THR A 1 99 ? -1.067 1.907 -18.714 1.00 95.38 99 THR A C 1
ATOM 812 O O . THR A 1 99 ? -1.887 2.098 -19.616 1.00 95.38 99 THR A O 1
ATOM 815 N N . GLU A 1 100 ? 0.246 2.028 -18.872 1.00 94.44 100 GLU A N 1
ATOM 816 C CA . GLU A 1 100 ? 0.917 2.458 -20.091 1.00 94.44 100 GLU A CA 1
ATOM 817 C C . GLU A 1 100 ? 2.198 1.652 -20.306 1.00 94.44 100 GLU A C 1
ATOM 819 O O . GLU A 1 100 ? 2.835 1.173 -19.358 1.00 94.44 100 GLU A O 1
ATOM 824 N N . ILE A 1 101 ? 2.584 1.506 -21.572 1.00 94.50 101 ILE A N 1
ATOM 825 C CA . ILE A 1 101 ? 3.840 0.870 -21.958 1.00 94.50 101 ILE A CA 1
ATOM 826 C C . ILE A 1 101 ? 4.901 1.950 -22.081 1.00 94.50 101 ILE A C 1
ATOM 828 O O . ILE A 1 101 ? 4.839 2.795 -22.963 1.00 94.50 101 ILE A O 1
ATOM 832 N N . VAL A 1 102 ? 5.908 1.873 -21.218 1.00 94.06 102 VAL A N 1
ATOM 833 C CA . VAL A 1 102 ? 7.009 2.841 -21.168 1.00 94.06 102 VAL A CA 1
ATOM 834 C C . VAL A 1 102 ? 8.087 2.482 -22.182 1.00 94.06 102 VAL A C 1
ATOM 836 O O . VAL A 1 102 ? 8.653 3.339 -22.849 1.00 94.06 102 VAL A O 1
ATOM 839 N N . LYS A 1 103 ? 8.426 1.191 -22.271 1.00 92.69 103 LYS A N 1
ATOM 840 C CA . LYS A 1 103 ? 9.491 0.711 -23.156 1.00 92.69 103 LYS A CA 1
ATOM 841 C C . LYS A 1 103 ? 9.287 -0.754 -23.500 1.00 92.69 103 LYS A C 1
ATOM 843 O O . LYS A 1 103 ? 9.135 -1.588 -22.606 1.00 92.69 103 LYS A O 1
ATOM 848 N N . ARG A 1 104 ? 9.371 -1.081 -24.788 1.00 92.44 104 ARG A N 1
ATOM 849 C CA . ARG A 1 104 ? 9.453 -2.465 -25.269 1.00 92.44 104 ARG A CA 1
ATOM 850 C C . ARG A 1 104 ? 10.913 -2.840 -25.516 1.00 92.44 104 ARG A C 1
ATOM 852 O O . ARG A 1 104 ? 11.700 -2.037 -26.005 1.00 92.44 104 ARG A O 1
ATOM 859 N N . GLN A 1 105 ? 11.274 -4.052 -25.127 1.00 89.50 105 GLN A N 1
ATOM 860 C CA . GLN A 1 105 ? 12.555 -4.696 -25.405 1.00 89.50 105 GLN A CA 1
ATOM 861 C C . GLN A 1 105 ? 12.265 -6.114 -25.908 1.00 89.50 105 GLN A C 1
ATOM 863 O O . GLN A 1 105 ? 11.153 -6.610 -25.730 1.00 89.50 105 GLN A O 1
ATOM 868 N N . THR A 1 106 ? 13.262 -6.790 -26.480 1.00 85.81 106 THR A N 1
ATOM 869 C CA . THR A 1 106 ? 13.105 -8.099 -27.142 1.00 85.81 106 THR A CA 1
ATOM 870 C C . THR A 1 106 ? 12.289 -9.103 -26.322 1.00 85.81 106 THR A C 1
ATOM 872 O O . THR A 1 106 ? 11.298 -9.643 -26.807 1.00 85.81 106 THR A O 1
ATOM 875 N N . SER A 1 107 ? 12.652 -9.292 -25.050 1.00 88.81 107 SER A N 1
ATOM 876 C CA . SER A 1 107 ? 11.995 -10.264 -24.158 1.00 88.81 107 SER A CA 1
ATOM 877 C C . SER A 1 107 ? 11.340 -9.629 -22.932 1.00 88.81 107 SER A C 1
ATOM 879 O O . SER A 1 107 ? 10.789 -10.341 -22.092 1.00 88.81 107 SER A O 1
ATOM 881 N N . ASN A 1 108 ? 11.432 -8.302 -22.790 1.00 93.38 108 ASN A N 1
ATOM 882 C CA . ASN A 1 108 ? 10.935 -7.581 -21.623 1.00 93.38 108 ASN A CA 1
ATOM 883 C C . ASN A 1 10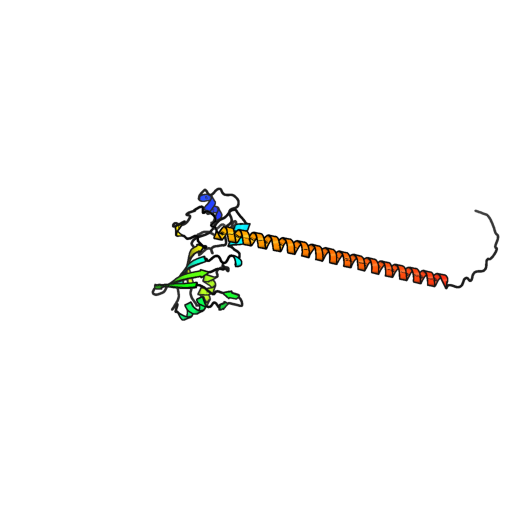8 ? 10.100 -6.374 -22.039 1.00 93.38 108 ASN A C 1
ATOM 885 O O . ASN A 1 108 ? 10.422 -5.682 -22.997 1.00 93.38 108 ASN A O 1
ATOM 889 N N . THR A 1 109 ? 9.061 -6.071 -21.275 1.00 94.81 109 THR A N 1
ATOM 890 C CA . THR A 1 109 ? 8.298 -4.829 -21.424 1.00 94.81 109 THR A CA 1
ATOM 891 C C . THR A 1 109 ? 8.260 -4.101 -20.092 1.00 94.81 109 THR A C 1
ATOM 893 O O . THR A 1 109 ? 8.057 -4.710 -19.041 1.00 94.81 109 THR A O 1
ATOM 896 N N . TRP A 1 110 ? 8.500 -2.796 -20.138 1.00 95.75 110 TRP A N 1
ATOM 897 C CA . TRP A 1 110 ? 8.342 -1.898 -19.008 1.00 95.75 110 TRP A CA 1
ATOM 898 C C . TRP A 1 110 ? 6.978 -1.234 -19.061 1.00 95.75 110 TRP A C 1
ATOM 900 O O . TRP A 1 110 ? 6.600 -0.677 -20.092 1.00 95.75 110 TRP A O 1
ATOM 910 N N . LEU A 1 111 ? 6.285 -1.274 -17.931 1.00 96.00 111 LEU A N 1
ATOM 911 C CA . LEU A 1 111 ? 4.960 -0.710 -17.736 1.00 96.00 111 LEU A CA 1
ATOM 912 C C . LEU A 1 111 ? 4.997 0.284 -16.586 1.00 96.00 111 LEU A C 1
ATOM 914 O O . LEU A 1 111 ? 5.663 0.024 -15.577 1.00 96.00 111 LEU A O 1
ATOM 918 N N . HIS A 1 112 ? 4.229 1.360 -16.706 1.00 97.00 112 HIS A N 1
ATOM 919 C CA . HIS A 1 112 ? 3.710 2.033 -15.526 1.00 97.00 112 HIS A CA 1
ATOM 920 C C . HIS A 1 112 ? 2.311 1.502 -15.237 1.00 97.00 112 HIS A C 1
ATOM 922 O O . HIS A 1 112 ? 1.520 1.221 -16.144 1.00 97.00 112 HIS A O 1
ATOM 928 N N . MET A 1 113 ? 2.038 1.306 -13.955 1.00 96.81 113 MET A N 1
ATOM 929 C CA . MET A 1 113 ? 0.745 0.868 -13.454 1.00 96.81 113 MET A CA 1
ATOM 930 C C . MET A 1 113 ? 0.390 1.675 -12.220 1.00 96.81 113 MET A C 1
ATOM 932 O O . MET A 1 113 ? 1.186 1.745 -11.285 1.00 96.81 113 MET A O 1
ATOM 936 N N . LYS A 1 114 ? -0.816 2.226 -12.197 1.00 96.00 114 LYS A N 1
ATOM 937 C CA . LYS A 1 114 ? -1.370 2.921 -11.040 1.00 96.00 114 LYS A CA 1
ATOM 938 C C . LYS A 1 114 ? -2.503 2.099 -10.448 1.00 96.00 114 LYS A C 1
ATOM 940 O O . LYS A 1 114 ? -3.323 1.539 -11.180 1.00 96.00 114 LYS A O 1
ATOM 945 N N . LEU A 1 115 ? -2.496 1.987 -9.125 1.00 92.88 115 LEU A N 1
ATOM 946 C CA . LEU A 1 115 ? -3.463 1.216 -8.352 1.00 92.88 115 LEU A CA 1
ATOM 947 C C . LEU A 1 115 ? -3.968 2.051 -7.176 1.00 92.88 115 LEU A C 1
ATOM 949 O O . LEU A 1 115 ? -3.180 2.728 -6.523 1.00 92.88 115 LEU A O 1
ATOM 953 N N . TYR A 1 116 ? -5.255 1.941 -6.864 1.00 90.06 116 TYR A N 1
ATOM 954 C CA . TYR A 1 116 ? -5.880 2.600 -5.706 1.00 90.06 116 TYR A CA 1
ATOM 955 C C . TYR A 1 116 ? -6.106 1.634 -4.533 1.00 90.06 116 TYR A C 1
ATOM 957 O O . TYR A 1 116 ? -6.278 2.048 -3.389 1.00 90.06 116 TYR A O 1
ATOM 965 N N . GLU A 1 117 ? -5.994 0.332 -4.796 1.00 82.31 117 GLU A N 1
ATOM 966 C CA . GLU A 1 117 ? -5.982 -0.742 -3.805 1.00 82.31 117 GLU A CA 1
ATOM 967 C C . GLU A 1 117 ? -4.668 -1.536 -3.879 1.00 82.31 117 GLU A C 1
ATOM 969 O O . GLU A 1 117 ? -3.910 -1.442 -4.846 1.00 82.31 117 GLU A O 1
ATOM 974 N N . GLY A 1 118 ? -4.365 -2.304 -2.831 1.00 79.12 118 GLY A N 1
ATOM 975 C CA . GLY A 1 118 ? -3.138 -3.095 -2.744 1.00 79.12 118 GLY A CA 1
ATOM 976 C C . GLY A 1 118 ? -3.400 -4.519 -2.277 1.00 79.12 118 GLY A C 1
ATOM 977 O O . GLY A 1 118 ? -3.012 -4.883 -1.166 1.00 79.12 118 GLY A O 1
ATOM 978 N N . LYS A 1 119 ? -4.047 -5.354 -3.102 1.00 86.56 119 LYS A N 1
ATOM 979 C CA . LYS A 1 119 ? -4.221 -6.774 -2.758 1.00 86.56 119 LYS A CA 1
ATOM 980 C C . LYS A 1 119 ? -2.853 -7.464 -2.705 1.00 86.56 119 LYS A C 1
ATOM 982 O O . LYS A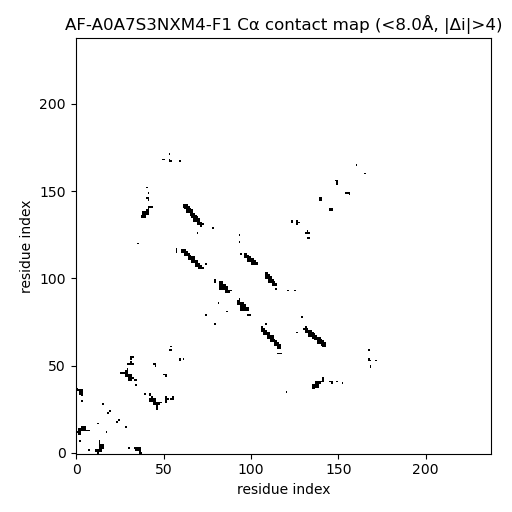 1 119 ? -1.918 -7.132 -3.433 1.00 86.56 119 LYS A O 1
ATOM 987 N N . ASN A 1 120 ? -2.729 -8.481 -1.851 1.00 86.31 120 ASN A N 1
ATOM 988 C CA . ASN A 1 120 ? -1.474 -9.218 -1.675 1.00 86.31 120 ASN A CA 1
ATOM 989 C C . ASN A 1 120 ? -0.947 -9.758 -3.024 1.00 86.31 120 ASN A C 1
ATOM 991 O O . ASN A 1 120 ? -1.620 -10.564 -3.678 1.00 86.31 120 ASN A O 1
ATOM 995 N N . ASN A 1 121 ? 0.271 -9.352 -3.409 1.00 90.25 121 ASN A N 1
ATOM 996 C CA . ASN A 1 121 ? 0.928 -9.730 -4.663 1.00 90.25 121 ASN A CA 1
ATOM 997 C C . ASN A 1 121 ? 0.079 -9.450 -5.924 1.00 90.25 121 ASN A C 1
ATOM 999 O O . ASN A 1 121 ? 0.154 -10.198 -6.903 1.00 90.25 121 ASN A O 1
ATOM 1003 N N . GLU A 1 122 ? -0.748 -8.402 -5.909 1.00 94.00 122 GLU A N 1
ATOM 1004 C CA . GLU A 1 122 ? -1.733 -8.100 -6.954 1.00 94.00 122 GLU A CA 1
ATOM 1005 C C . GLU A 1 122 ? -1.138 -8.027 -8.361 1.00 94.00 122 GLU A C 1
ATOM 1007 O O . GLU A 1 122 ? -1.490 -8.847 -9.208 1.00 94.00 122 GLU A O 1
ATOM 1012 N N . ILE A 1 123 ? -0.176 -7.125 -8.591 1.00 95.44 123 ILE A N 1
ATOM 1013 C CA . ILE A 1 123 ? 0.456 -6.932 -9.908 1.00 95.44 123 ILE A CA 1
ATOM 1014 C C . ILE A 1 123 ? 1.049 -8.249 -10.418 1.00 95.44 123 ILE A C 1
ATOM 1016 O O . ILE A 1 123 ? 0.876 -8.617 -11.578 1.00 95.44 123 ILE A O 1
ATOM 1020 N N . ARG A 1 124 ? 1.708 -9.021 -9.546 1.00 95.62 124 ARG A N 1
ATOM 1021 C CA . ARG A 1 124 ? 2.306 -10.307 -9.932 1.00 95.62 124 ARG A CA 1
ATOM 1022 C C . ARG A 1 124 ? 1.243 -11.347 -10.289 1.00 95.62 124 ARG A C 1
ATOM 1024 O O . ARG A 1 124 ? 1.439 -12.096 -11.241 1.00 95.62 124 ARG A O 1
ATOM 1031 N N . ARG A 1 125 ? 0.133 -11.414 -9.545 1.00 94.44 125 ARG A N 1
ATOM 1032 C CA . ARG A 1 125 ? -1.002 -12.313 -9.837 1.00 94.44 125 ARG A CA 1
ATOM 1033 C C . ARG A 1 125 ? -1.651 -11.966 -11.171 1.00 94.44 125 ARG A C 1
ATOM 1035 O O . ARG A 1 125 ? -1.888 -12.859 -11.979 1.00 94.44 125 ARG A O 1
ATOM 1042 N N . VAL A 1 126 ? -1.887 -10.680 -11.392 1.00 94.88 126 VAL A N 1
ATOM 1043 C CA . VAL A 1 126 ? -2.477 -10.137 -12.614 1.00 94.88 126 VAL A CA 1
ATOM 1044 C C . VAL A 1 126 ? -1.604 -10.438 -13.826 1.00 94.88 126 VAL A C 1
ATOM 1046 O O . VAL A 1 126 ? -2.093 -11.008 -14.794 1.00 94.88 126 VAL A O 1
ATOM 1049 N N . MET A 1 127 ? -0.300 -10.168 -13.759 1.00 95.38 127 MET A N 1
ATOM 1050 C CA . MET A 1 127 ? 0.605 -10.435 -14.883 1.00 95.38 127 MET A CA 1
ATOM 1051 C C . MET A 1 127 ? 0.714 -11.928 -15.214 1.00 95.38 127 MET A C 1
ATOM 1053 O O . MET A 1 127 ? 0.748 -12.295 -16.389 1.00 95.38 127 MET A O 1
ATOM 1057 N N . ARG A 1 128 ? 0.658 -12.812 -14.206 1.00 94.44 128 ARG A N 1
ATOM 1058 C CA . ARG A 1 128 ? 0.645 -14.267 -14.437 1.00 94.44 128 ARG A CA 1
ATOM 1059 C C . ARG A 1 128 ? -0.567 -14.748 -15.235 1.00 94.44 128 ARG A C 1
ATOM 1061 O O . ARG A 1 128 ? -0.411 -15.693 -15.998 1.00 94.44 128 ARG A O 1
ATOM 1068 N N . LYS A 1 129 ? -1.738 -14.104 -15.116 1.00 92.81 129 LYS A N 1
ATOM 1069 C CA . LYS A 1 129 ? -2.921 -14.420 -15.949 1.00 92.81 129 LYS A CA 1
ATOM 1070 C C . LYS A 1 129 ? -2.605 -14.300 -17.443 1.00 92.81 129 LYS A C 1
ATOM 1072 O O . LYS A 1 129 ? -3.161 -15.038 -18.245 1.00 92.81 129 LYS A O 1
ATOM 1077 N N . PHE A 1 130 ? -1.707 -13.388 -17.805 1.00 92.31 130 PHE A N 1
ATOM 1078 C CA . PHE A 1 130 ? -1.287 -13.141 -19.183 1.00 92.31 130 PHE A CA 1
ATOM 1079 C C . PHE A 1 130 ? -0.032 -13.926 -19.587 1.00 92.31 130 PHE A C 1
ATOM 1081 O O . PHE A 1 130 ? 0.587 -13.599 -20.602 1.00 92.31 130 PHE A O 1
ATOM 1088 N N . SER A 1 131 ? 0.360 -14.926 -18.789 1.00 92.44 131 SER A N 1
ATOM 1089 C CA . SER A 1 131 ? 1.601 -15.694 -18.953 1.00 92.44 131 SER A CA 1
ATOM 1090 C C . SER A 1 131 ? 2.858 -14.816 -18.922 1.00 92.44 131 SER A C 1
ATOM 1092 O O . SER A 1 131 ? 3.852 -15.107 -19.585 1.00 92.44 131 SER A O 1
ATOM 1094 N N . LEU A 1 132 ? 2.816 -13.725 -18.147 1.00 94.38 132 LEU A N 1
ATOM 1095 C CA . LEU A 1 132 ? 3.933 -12.801 -17.964 1.00 94.38 132 LEU A CA 1
ATOM 1096 C C . LEU A 1 132 ? 4.504 -12.935 -16.558 1.00 94.38 132 LEU A C 1
ATOM 1098 O O . LEU A 1 132 ? 3.782 -12.947 -15.557 1.00 94.38 132 LEU A O 1
ATOM 1102 N N . ARG A 1 133 ? 5.832 -12.979 -16.471 1.00 95.19 133 ARG A N 1
ATOM 1103 C CA . ARG A 1 133 ? 6.552 -12.982 -15.199 1.00 95.19 133 ARG A CA 1
ATOM 1104 C C . ARG A 1 133 ? 7.002 -11.568 -14.861 1.00 95.19 133 ARG A C 1
ATOM 1106 O O . ARG A 1 133 ? 7.606 -10.899 -15.687 1.00 95.19 133 ARG A O 1
ATOM 1113 N N . VAL A 1 134 ? 6.741 -11.110 -13.639 1.00 96.62 134 VAL A N 1
ATOM 1114 C CA . VAL A 1 134 ? 7.266 -9.825 -13.152 1.00 96.62 134 VAL A CA 1
ATOM 1115 C C . VAL A 1 134 ? 8.693 -10.031 -12.654 1.00 96.62 134 VAL A C 1
ATOM 1117 O O . VAL A 1 134 ? 8.898 -10.641 -11.603 1.00 96.62 134 VAL A O 1
ATOM 1120 N N . ASN A 1 135 ? 9.668 -9.507 -13.392 1.00 94.94 135 ASN A N 1
ATOM 1121 C CA . ASN A 1 135 ? 11.089 -9.639 -13.069 1.00 94.94 135 ASN A CA 1
ATOM 1122 C C . ASN A 1 135 ? 11.586 -8.499 -12.172 1.00 94.94 135 ASN A C 1
ATOM 1124 O O . ASN A 1 135 ? 12.545 -8.684 -11.432 1.00 94.94 135 ASN A O 1
ATOM 1128 N N . ARG A 1 136 ? 10.965 -7.317 -12.249 1.00 96.31 136 ARG A N 1
ATOM 1129 C CA . ARG A 1 136 ? 11.249 -6.184 -11.357 1.00 96.31 136 ARG A CA 1
ATOM 1130 C C . ARG A 1 136 ? 9.967 -5.406 -11.100 1.00 96.31 136 ARG A C 1
ATOM 1132 O O . ARG A 1 136 ? 9.181 -5.210 -12.025 1.00 96.31 136 ARG A O 1
ATOM 1139 N N . LEU A 1 137 ? 9.763 -4.996 -9.856 1.00 97.31 137 LEU A N 1
ATOM 1140 C CA . LEU A 1 137 ? 8.595 -4.236 -9.433 1.00 97.31 137 LEU A CA 1
ATOM 1141 C C . LEU A 1 137 ? 9.051 -3.152 -8.468 1.00 97.31 137 LEU A C 1
ATOM 1143 O O . LEU A 1 137 ? 9.574 -3.479 -7.407 1.00 97.31 137 LEU A O 1
ATOM 1147 N N . ILE A 1 138 ? 8.867 -1.895 -8.855 1.00 97.00 138 ILE A N 1
ATOM 1148 C CA . ILE A 1 138 ? 9.316 -0.738 -8.082 1.00 97.00 138 ILE A CA 1
ATOM 1149 C C . ILE A 1 138 ? 8.107 0.147 -7.813 1.00 97.00 138 ILE A C 1
ATOM 1151 O O . ILE A 1 138 ? 7.487 0.613 -8.767 1.00 97.00 138 ILE A O 1
ATOM 1155 N N . ARG A 1 139 ? 7.772 0.405 -6.547 1.00 97.06 139 ARG A N 1
ATOM 1156 C CA . ARG A 1 139 ? 6.795 1.445 -6.201 1.00 97.06 139 ARG A CA 1
ATOM 1157 C C . ARG A 1 139 ? 7.471 2.808 -6.308 1.00 97.06 139 ARG A C 1
ATOM 1159 O O . ARG A 1 139 ? 8.341 3.127 -5.506 1.00 97.06 139 ARG A O 1
ATOM 1166 N N . GLN A 1 140 ? 7.102 3.586 -7.318 1.00 97.31 140 GLN A N 1
ATOM 1167 C CA . GLN A 1 140 ? 7.682 4.905 -7.572 1.00 97.31 140 GLN A CA 1
ATOM 1168 C C . GLN A 1 140 ? 7.023 6.003 -6.744 1.00 97.31 140 GLN A C 1
ATOM 1170 O O . GLN A 1 140 ? 7.695 6.968 -6.387 1.00 97.31 140 GLN A O 1
ATOM 1175 N N . SER A 1 141 ? 5.731 5.864 -6.443 1.00 96.75 141 SER A N 1
ATOM 1176 C CA . SER A 1 141 ? 5.004 6.839 -5.635 1.00 96.75 141 SER A CA 1
ATOM 1177 C C . SER A 1 141 ? 3.912 6.212 -4.771 1.00 96.75 141 SER A C 1
ATOM 1179 O O . SER A 1 141 ? 3.435 5.100 -5.028 1.00 96.75 141 SER A O 1
ATOM 1181 N N . TYR A 1 142 ? 3.536 6.956 -3.735 1.00 95.50 142 TYR A N 1
ATOM 1182 C CA . TYR A 1 142 ? 2.409 6.711 -2.848 1.00 95.50 142 TYR A CA 1
ATOM 1183 C C . TYR A 1 142 ? 1.685 8.044 -2.639 1.00 95.50 142 TYR A C 1
ATOM 1185 O O . TYR A 1 142 ? 2.147 8.908 -1.893 1.00 95.50 142 TYR A O 1
ATOM 1193 N N . GLY A 1 143 ? 0.578 8.240 -3.347 1.00 93.75 143 GLY A N 1
ATOM 1194 C CA . GLY A 1 143 ? -0.072 9.534 -3.495 1.00 93.75 143 GLY A CA 1
ATOM 1195 C C . GLY A 1 143 ? 0.913 10.570 -4.032 1.00 93.75 143 GLY A C 1
ATOM 1196 O O . GLY A 1 143 ? 1.607 10.344 -5.022 1.00 93.75 143 GLY A O 1
ATOM 1197 N N . GLN A 1 144 ? 1.010 11.689 -3.325 1.00 92.25 144 GLN A N 1
ATOM 1198 C CA . GLN A 1 144 ? 1.945 12.779 -3.611 1.00 92.25 144 GLN A CA 1
ATOM 1199 C C . GLN A 1 144 ? 3.421 12.453 -3.311 1.00 92.25 144 GLN A C 1
ATOM 1201 O O . GLN A 1 144 ? 4.310 13.181 -3.746 1.00 92.25 144 GLN A O 1
ATOM 1206 N N . TYR A 1 145 ? 3.701 11.414 -2.517 1.00 95.19 145 TYR A N 1
ATOM 1207 C CA . TYR A 1 145 ? 5.067 11.074 -2.133 1.00 95.19 145 TYR A CA 1
ATOM 1208 C C . TYR A 1 145 ? 5.713 10.289 -3.265 1.00 95.19 145 TYR A C 1
ATOM 1210 O O . TYR A 1 145 ? 5.152 9.296 -3.729 1.00 95.19 145 TYR A O 1
ATOM 1218 N N . THR A 1 146 ? 6.896 10.706 -3.705 1.00 96.25 146 THR A N 1
ATOM 1219 C CA . THR A 1 146 ? 7.612 10.065 -4.813 1.00 96.25 146 THR A CA 1
ATOM 1220 C C . THR A 1 146 ? 9.009 9.645 -4.378 1.00 96.25 146 THR A C 1
ATOM 1222 O O . THR A 1 146 ? 9.576 10.216 -3.448 1.00 96.25 146 THR A O 1
ATOM 1225 N N . LEU A 1 147 ? 9.591 8.671 -5.082 1.00 95.31 147 LEU A N 1
ATOM 1226 C CA . LEU A 1 147 ? 10.993 8.283 -4.898 1.00 95.31 147 LEU A CA 1
ATOM 1227 C C . LEU A 1 147 ? 11.980 9.441 -5.112 1.00 95.31 147 LEU A C 1
ATOM 1229 O O . LEU A 1 147 ? 13.107 9.338 -4.656 1.00 95.31 147 LEU A O 1
ATOM 1233 N N . GLY A 1 148 ? 11.580 10.547 -5.751 1.00 94.62 148 GLY A N 1
ATOM 1234 C CA . GLY A 1 148 ? 12.437 11.732 -5.866 1.00 94.62 148 GLY A CA 1
ATOM 1235 C C . GLY A 1 148 ? 12.802 12.361 -4.516 1.00 94.62 148 GLY A C 1
ATOM 1236 O O . GLY A 1 148 ? 13.823 13.028 -4.425 1.00 94.62 148 GLY A O 1
ATOM 1237 N N . LEU A 1 149 ? 12.006 12.117 -3.466 1.00 94.00 149 LEU A N 1
ATOM 1238 C CA . LEU A 1 149 ? 12.305 12.558 -2.097 1.00 94.00 149 LEU A CA 1
ATOM 1239 C C . LEU A 1 149 ? 13.403 11.721 -1.421 1.00 94.00 149 LEU A C 1
ATOM 1241 O O . LEU A 1 149 ? 14.031 12.187 -0.480 1.00 94.00 149 LEU A O 1
ATOM 1245 N N . VAL A 1 150 ? 13.584 10.478 -1.872 1.00 95.75 150 VAL A N 1
ATOM 1246 C CA . VAL A 1 150 ? 14.482 9.462 -1.298 1.00 95.75 150 VAL A CA 1
ATOM 1247 C C . VAL A 1 150 ? 15.105 8.655 -2.449 1.00 95.75 150 VAL A C 1
ATOM 1249 O O . VAL A 1 150 ? 14.697 7.518 -2.713 1.00 95.75 150 VAL A O 1
ATOM 1252 N N . PRO A 1 151 ? 16.007 9.274 -3.236 1.00 93.06 151 PRO A N 1
ATOM 1253 C CA . PRO A 1 151 ? 16.459 8.721 -4.512 1.00 93.06 151 PRO A CA 1
ATOM 1254 C C . PRO A 1 151 ? 17.290 7.443 -4.361 1.00 93.06 151 PRO A C 1
ATOM 1256 O O . PRO A 1 151 ? 17.284 6.608 -5.274 1.00 93.06 151 PRO A O 1
ATOM 1259 N N . ASN A 1 152 ? 17.979 7.263 -3.232 1.00 94.81 152 ASN A N 1
ATOM 1260 C CA . ASN A 1 152 ? 18.827 6.105 -2.984 1.00 94.81 152 ASN A CA 1
ATOM 1261 C C . ASN A 1 152 ? 18.145 5.085 -2.057 1.00 94.81 152 ASN A C 1
ATOM 1263 O O . ASN A 1 152 ? 17.292 5.426 -1.232 1.00 94.81 152 ASN A O 1
ATOM 1267 N N . PRO A 1 153 ? 18.508 3.794 -2.158 1.00 92.94 153 PRO A N 1
ATOM 1268 C CA . PRO A 1 153 ? 18.047 2.792 -1.207 1.00 92.94 153 PRO A CA 1
ATOM 1269 C C . PRO A 1 153 ? 18.423 3.173 0.228 1.00 92.94 153 PRO A C 1
ATOM 1271 O O . PRO A 1 153 ? 19.570 3.517 0.487 1.00 92.94 153 PRO A O 1
ATOM 1274 N N . ASN A 1 154 ? 17.479 3.003 1.155 1.00 92.81 154 ASN A N 1
ATOM 1275 C CA . ASN A 1 154 ? 17.613 3.334 2.579 1.00 92.81 154 ASN A CA 1
ATOM 1276 C C . ASN A 1 154 ? 17.648 4.834 2.913 1.00 92.81 154 ASN A C 1
ATOM 1278 O O . ASN A 1 154 ? 17.778 5.161 4.091 1.00 92.81 154 ASN A O 1
ATOM 1282 N N . ASP A 1 155 ? 17.465 5.724 1.934 1.00 95.12 155 ASP A N 1
ATOM 1283 C CA . ASP A 1 155 ? 17.215 7.134 2.225 1.00 95.12 155 ASP A CA 1
ATOM 1284 C C . ASP A 1 155 ? 15.928 7.279 3.049 1.00 95.12 155 ASP A C 1
ATOM 1286 O O . ASP A 1 155 ? 14.913 6.614 2.803 1.00 95.12 155 ASP A O 1
ATOM 1290 N N . LEU A 1 156 ? 15.976 8.173 4.034 1.00 94.38 156 LEU A N 1
ATOM 1291 C CA . LEU A 1 156 ? 14.853 8.531 4.888 1.00 94.38 156 LEU A CA 1
ATOM 1292 C C . LEU A 1 156 ? 14.631 10.034 4.790 1.00 94.38 156 LEU A C 1
ATOM 1294 O O . LEU A 1 156 ? 15.560 10.817 4.960 1.00 94.38 156 LEU A O 1
ATOM 1298 N N . ALA A 1 157 ? 13.386 10.427 4.547 1.00 94.38 157 ALA A N 1
ATOM 1299 C CA . ALA A 1 157 ? 12.977 11.821 4.545 1.00 94.38 157 ALA A CA 1
ATOM 1300 C C . ALA A 1 157 ? 11.726 11.970 5.408 1.00 94.38 157 ALA A C 1
ATOM 1302 O O . ALA A 1 157 ? 10.713 11.305 5.171 1.00 94.38 157 ALA A O 1
ATOM 1303 N N . GLU A 1 158 ? 11.793 12.847 6.405 1.00 93.94 158 GLU A N 1
ATOM 1304 C CA . GLU A 1 158 ? 10.609 13.273 7.137 1.00 93.94 158 GLU A CA 1
ATOM 1305 C C . GLU A 1 158 ? 9.813 14.258 6.277 1.00 93.94 158 GLU A C 1
ATOM 1307 O O . GLU A 1 158 ? 10.361 15.174 5.663 1.00 93.94 158 GLU A O 1
ATOM 1312 N N . VAL A 1 159 ? 8.500 14.059 6.214 1.00 94.19 159 VAL A N 1
ATOM 1313 C CA . VAL A 1 159 ? 7.605 14.856 5.377 1.00 94.19 159 VAL A CA 1
ATOM 1314 C C . VAL A 1 159 ? 6.441 15.373 6.202 1.00 94.19 159 VAL A C 1
ATOM 1316 O O . VAL A 1 159 ? 5.862 14.659 7.018 1.00 94.19 159 VAL A O 1
ATOM 1319 N N . ARG A 1 160 ? 6.043 16.621 5.952 1.00 91.69 160 ARG A N 1
ATOM 1320 C CA . ARG A 1 160 ? 4.847 17.190 6.580 1.00 91.69 160 ARG A CA 1
ATOM 1321 C C . ARG A 1 160 ? 3.580 16.580 5.978 1.00 91.69 160 ARG A C 1
ATOM 1323 O O . ARG A 1 160 ? 3.517 16.269 4.786 1.00 91.69 160 ARG A O 1
ATOM 1330 N N . MET A 1 161 ? 2.534 16.463 6.796 1.00 90.06 161 MET 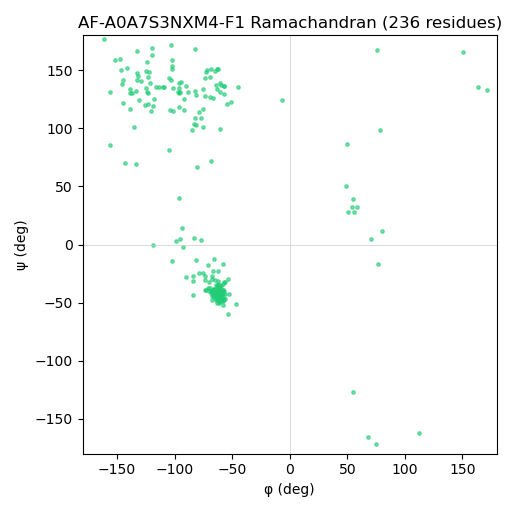A N 1
ATOM 1331 C CA . MET A 1 161 ? 1.207 16.079 6.312 1.00 90.06 161 MET A CA 1
ATOM 1332 C C . MET A 1 161 ? 0.644 17.178 5.415 1.00 90.06 161 MET A C 1
ATOM 1334 O O . MET A 1 161 ? 0.526 18.338 5.822 1.00 90.06 161 MET A O 1
ATOM 1338 N N . THR A 1 162 ? 0.243 16.811 4.205 1.00 92.38 162 THR A N 1
ATOM 1339 C CA . THR A 1 162 ? -0.407 17.746 3.285 1.00 92.38 162 THR A CA 1
ATOM 1340 C C . THR A 1 162 ? -1.886 17.893 3.590 1.00 92.38 162 THR A C 1
ATOM 1342 O O . THR A 1 162 ? -2.474 17.109 4.337 1.00 92.38 162 THR A O 1
ATOM 1345 N N . LYS A 1 163 ? -2.512 18.895 2.966 1.00 93.44 163 LYS A N 1
ATOM 1346 C CA . LYS A 1 163 ? -3.957 19.121 3.055 1.00 93.44 163 LYS A CA 1
ATOM 1347 C C . LYS A 1 163 ? -4.751 17.859 2.704 1.00 93.44 163 LYS A C 1
ATOM 1349 O O . LYS A 1 163 ? -5.666 17.521 3.439 1.00 93.44 163 LYS A O 1
ATOM 1354 N N . GLN A 1 164 ? -4.353 17.129 1.658 1.00 92.94 164 GLN A N 1
ATOM 1355 C CA . GLN A 1 164 ? -5.008 15.881 1.252 1.00 92.94 164 GLN A CA 1
ATOM 1356 C C . GLN A 1 164 ? -5.014 14.839 2.379 1.00 92.94 164 GLN A C 1
ATOM 1358 O O . GLN A 1 164 ? -6.063 14.289 2.700 1.00 92.94 164 GLN A O 1
ATOM 1363 N N . ILE A 1 165 ? -3.860 14.609 3.014 1.00 94.00 165 ILE A N 1
ATOM 1364 C CA . ILE A 1 165 ? -3.719 13.624 4.094 1.00 94.00 165 ILE A CA 1
ATOM 1365 C C . ILE A 1 165 ? -4.491 14.068 5.342 1.00 94.00 165 ILE A C 1
ATOM 1367 O O . ILE A 1 165 ? -5.164 13.254 5.966 1.00 94.00 165 ILE A O 1
ATOM 1371 N N . LYS A 1 166 ? -4.464 15.364 5.674 1.00 94.69 166 LYS A N 1
ATOM 1372 C CA . LYS A 1 166 ? -5.261 15.921 6.780 1.00 94.69 166 LYS A CA 1
ATOM 1373 C C . LYS A 1 166 ? -6.762 15.757 6.536 1.00 94.69 166 LYS A C 1
ATOM 1375 O O . LYS A 1 166 ? -7.486 15.352 7.437 1.00 94.69 166 LYS A O 1
ATOM 1380 N N . THR A 1 167 ? -7.230 16.032 5.318 1.00 95.12 167 THR A N 1
ATOM 1381 C CA . THR A 1 167 ? -8.634 15.839 4.934 1.00 95.12 167 THR A CA 1
ATOM 1382 C C . THR A 1 167 ? -9.035 14.367 4.988 1.00 95.12 167 THR A C 1
ATOM 1384 O O . THR A 1 167 ? -10.117 14.062 5.481 1.00 95.12 167 THR A O 1
ATOM 1387 N N . LEU A 1 168 ? -8.176 13.456 4.522 1.00 94.50 168 LEU A N 1
ATOM 1388 C CA . LEU A 1 168 ? -8.408 12.016 4.637 1.00 94.50 168 LEU A CA 1
ATOM 1389 C C . LEU A 1 168 ? -8.542 11.591 6.102 1.00 94.50 168 LEU A C 1
ATOM 1391 O O . LEU A 1 168 ? -9.500 10.912 6.456 1.00 94.50 168 LEU A O 1
ATOM 1395 N N . LEU A 1 169 ? -7.610 12.023 6.953 1.00 94.94 169 LEU A N 1
ATOM 1396 C CA . LEU A 1 169 ? -7.613 11.672 8.369 1.00 94.94 169 LEU A CA 1
ATOM 1397 C C . LEU A 1 169 ? -8.853 12.224 9.088 1.00 94.94 169 LEU A C 1
ATOM 1399 O O . LEU A 1 169 ? -9.470 11.522 9.881 1.00 94.94 169 LEU A O 1
ATOM 1403 N N . PHE A 1 170 ? -9.273 13.449 8.757 1.00 95.38 170 PHE A N 1
ATOM 1404 C CA . PHE A 1 170 ? -10.519 14.024 9.267 1.00 95.38 170 PHE A CA 1
ATOM 1405 C C . PHE A 1 170 ? -11.746 13.182 8.886 1.00 95.38 170 PHE A C 1
ATOM 1407 O O . PHE A 1 170 ? -12.577 12.891 9.745 1.00 95.38 170 PHE A O 1
ATOM 1414 N N . LYS A 1 171 ? -11.854 12.758 7.617 1.00 94.88 171 LYS A N 1
ATOM 1415 C CA . LYS A 1 171 ? -12.941 11.873 7.163 1.00 94.88 171 LYS A CA 1
ATOM 1416 C C . LYS A 1 171 ? -12.922 10.539 7.907 1.00 94.88 171 LYS A C 1
ATOM 1418 O O . LYS A 1 171 ? -13.951 10.137 8.435 1.00 94.88 171 LYS A O 1
ATOM 1423 N N . TYR A 1 172 ? -11.746 9.924 8.024 1.00 95.62 172 TYR A N 1
ATOM 1424 C CA . TYR A 1 172 ? -11.560 8.671 8.753 1.00 95.62 172 TYR A CA 1
ATOM 1425 C C . TYR A 1 172 ? -12.012 8.780 10.216 1.00 95.62 172 TYR A C 1
ATOM 1427 O O . TYR A 1 172 ? -12.751 7.925 10.693 1.00 95.62 172 TYR A O 1
ATOM 1435 N N . TYR A 1 173 ? -11.635 9.848 10.927 1.00 95.88 173 TYR A N 1
ATOM 1436 C CA . TYR A 1 173 ? -12.089 10.048 12.305 1.00 95.88 173 TYR A CA 1
ATOM 1437 C C . TYR A 1 173 ? -13.594 10.282 12.408 1.00 95.88 173 TYR A C 1
ATOM 1439 O O . TYR A 1 173 ? -14.221 9.775 13.337 1.00 95.88 173 TYR A O 1
ATOM 1447 N N . LYS A 1 174 ? -14.181 11.017 11.457 1.00 94.75 174 LYS A N 1
ATOM 1448 C CA . LYS A 1 174 ? -15.628 11.234 11.408 1.00 94.75 174 LYS A CA 1
ATOM 1449 C C . LYS A 1 174 ? -16.383 9.912 11.232 1.00 94.75 174 LYS A C 1
ATOM 1451 O O . LYS A 1 174 ? -17.309 9.654 11.994 1.00 94.75 174 LYS A O 1
ATOM 1456 N N . GLU A 1 175 ? -15.960 9.075 10.286 1.00 93.69 175 GLU A N 1
ATOM 1457 C CA . GLU A 1 175 ? -16.540 7.746 10.040 1.00 93.69 175 GLU A CA 1
ATOM 1458 C C . GLU A 1 175 ? -16.367 6.832 11.263 1.00 93.69 175 GLU A C 1
ATOM 1460 O O . GLU A 1 175 ? -17.339 6.284 11.773 1.00 93.69 175 GLU A O 1
ATOM 1465 N N . LYS A 1 176 ? -15.153 6.760 11.825 1.00 92.75 176 LYS A N 1
ATOM 1466 C CA . LYS A 1 176 ? -14.852 5.965 13.028 1.00 92.75 176 LYS A CA 1
ATOM 1467 C C . LYS A 1 176 ? -15.717 6.366 14.231 1.00 92.75 176 LYS A C 1
ATOM 1469 O O . LYS A 1 176 ? -16.141 5.500 14.997 1.00 92.75 176 LYS A O 1
ATOM 1474 N N . ALA A 1 177 ? -15.979 7.662 14.414 1.00 92.81 177 ALA A N 1
ATOM 1475 C CA . ALA A 1 177 ? -16.846 8.158 15.482 1.00 92.81 177 ALA A CA 1
ATOM 1476 C C . ALA A 1 177 ? -18.315 7.763 15.262 1.00 92.81 177 ALA A C 1
ATOM 1478 O O . ALA A 1 177 ? -18.975 7.331 16.207 1.00 92.81 177 ALA A O 1
ATOM 1479 N N . GLN A 1 178 ? -18.806 7.855 14.022 1.00 93.25 178 GLN A N 1
ATOM 1480 C CA . GLN A 1 178 ? -20.155 7.414 13.654 1.00 93.25 178 GLN A CA 1
ATOM 1481 C C . GLN A 1 178 ? -20.332 5.909 13.897 1.00 93.25 178 GLN A C 1
ATOM 1483 O O . GLN A 1 178 ? -21.236 5.518 14.631 1.00 93.25 178 GLN A O 1
ATOM 1488 N N . GLU A 1 179 ? -19.408 5.079 13.408 1.00 92.19 179 GLU A N 1
ATOM 1489 C CA . GLU A 1 179 ? -19.427 3.624 13.621 1.00 92.19 179 GLU A CA 1
ATOM 1490 C C . GLU A 1 179 ? -19.358 3.242 15.107 1.00 92.19 179 GLU A C 1
ATOM 1492 O O . GLU A 1 179 ? -19.931 2.241 15.538 1.00 92.19 179 GLU A O 1
ATOM 1497 N N . SER A 1 180 ? -18.618 4.006 15.917 1.00 91.00 180 SER A N 1
ATOM 1498 C CA . SER A 1 180 ? -18.559 3.787 17.364 1.00 91.00 180 SER A CA 1
ATOM 1499 C C . SER A 1 180 ? -19.900 4.083 18.034 1.00 91.00 180 SER A C 1
ATOM 1501 O O . SER A 1 180 ? -20.334 3.320 18.895 1.00 91.00 180 SER A O 1
ATOM 1503 N N . GLN A 1 181 ? -20.556 5.174 17.637 1.00 91.19 181 GLN A N 1
ATOM 1504 C CA . GLN A 1 181 ? -21.852 5.578 18.175 1.00 91.19 181 GLN A CA 1
ATOM 1505 C C . GLN A 1 181 ? -22.950 4.582 17.779 1.00 91.19 181 GLN A C 1
ATOM 1507 O O . GLN A 1 181 ? -23.742 4.166 18.621 1.00 91.19 181 GLN A O 1
ATOM 1512 N N . GLU A 1 182 ? -22.968 4.156 16.516 1.00 92.62 182 GLU A N 1
ATOM 1513 C CA . GLU A 1 182 ? -23.902 3.146 16.010 1.00 92.62 182 GLU A CA 1
ATOM 1514 C C . GLU A 1 182 ? -23.736 1.805 16.729 1.00 92.62 182 GLU A C 1
ATOM 1516 O O . GLU A 1 182 ? -24.730 1.212 17.151 1.00 92.62 182 GLU A O 1
ATOM 1521 N N . ARG A 1 183 ? -22.491 1.349 16.935 1.00 92.88 183 ARG A N 1
ATOM 1522 C CA . ARG A 1 183 ? -22.213 0.126 17.704 1.00 92.88 183 ARG A CA 1
ATOM 1523 C C . ARG A 1 183 ? -22.724 0.219 19.136 1.00 92.88 183 ARG A C 1
ATOM 1525 O O . ARG A 1 183 ? -23.411 -0.696 19.573 1.00 92.88 183 ARG A O 1
ATOM 1532 N N . TYR A 1 184 ? -22.462 1.330 19.825 1.00 90.69 184 TYR A N 1
ATOM 1533 C CA . TYR A 1 184 ? -22.946 1.538 21.190 1.00 90.69 184 TYR A CA 1
ATOM 1534 C C . TYR A 1 184 ? -24.478 1.456 21.282 1.00 90.69 184 TYR A C 1
ATOM 1536 O O . TYR A 1 184 ? -25.014 0.751 22.137 1.00 90.69 184 TYR A O 1
ATOM 1544 N N . HIS A 1 185 ? -25.197 2.145 20.388 1.00 92.31 185 HIS A N 1
ATOM 1545 C CA . HIS A 1 185 ? -26.665 2.111 20.385 1.00 92.31 185 HIS A CA 1
ATOM 1546 C C . HIS A 1 185 ? -27.210 0.725 20.049 1.00 92.31 185 HIS A C 1
ATOM 1548 O O . HIS A 1 185 ? -28.179 0.292 20.670 1.00 92.31 185 HIS A O 1
ATOM 1554 N N . LYS A 1 186 ? -26.570 0.012 19.116 1.00 92.81 186 LYS A N 1
ATOM 1555 C CA . LYS A 1 186 ? -26.942 -1.359 18.761 1.00 92.81 186 LYS A CA 1
ATOM 1556 C C . LYS A 1 186 ? -26.770 -2.318 19.941 1.00 92.81 186 LYS A C 1
ATOM 1558 O O . LYS A 1 186 ? -27.715 -3.020 20.283 1.00 92.81 186 LYS A O 1
ATOM 1563 N N . GLU A 1 187 ? -25.609 -2.307 20.591 1.00 93.50 187 GLU A N 1
ATOM 1564 C CA . GLU A 1 187 ? -25.320 -3.157 21.756 1.00 93.50 187 GLU A CA 1
ATOM 1565 C C . GLU A 1 187 ? -26.281 -2.863 22.917 1.00 93.50 187 GLU A C 1
ATOM 1567 O O . GLU A 1 187 ? -26.794 -3.778 23.562 1.00 93.50 187 GLU A O 1
ATOM 1572 N N . LYS A 1 188 ? -26.595 -1.583 23.15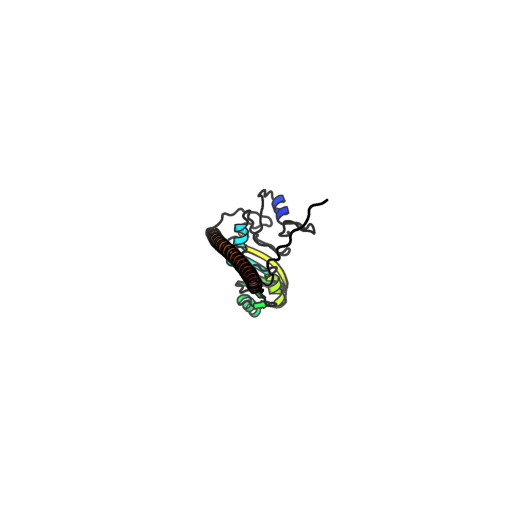3 1.00 92.88 188 LYS A N 1
ATOM 1573 C CA . LYS A 1 188 ? -27.561 -1.174 24.179 1.00 92.88 188 LYS A CA 1
ATOM 1574 C C . LYS A 1 188 ? -28.983 -1.652 23.867 1.00 92.88 188 LYS A C 1
ATOM 1576 O O . LYS A 1 188 ? -29.680 -2.094 24.778 1.00 92.88 188 LYS A O 1
ATOM 1581 N N . ALA A 1 189 ? -29.412 -1.566 22.607 1.00 92.00 189 ALA A N 1
ATOM 1582 C CA . ALA A 1 189 ? -30.721 -2.049 22.174 1.00 92.00 189 ALA A CA 1
ATOM 1583 C C . ALA A 1 189 ? -30.831 -3.579 22.286 1.00 92.00 189 ALA A C 1
ATOM 1585 O O . ALA A 1 189 ? -31.830 -4.075 22.803 1.00 92.00 189 ALA A O 1
ATOM 1586 N N . GLU A 1 190 ? -29.795 -4.319 21.874 1.00 93.38 190 GLU A N 1
ATOM 1587 C CA . GLU A 1 190 ? -29.724 -5.780 22.029 1.00 93.38 190 GLU A CA 1
ATOM 1588 C C . GLU A 1 190 ? -29.796 -6.189 23.507 1.00 93.38 190 GLU A C 1
ATOM 1590 O O . GLU A 1 190 ? -30.563 -7.080 23.869 1.00 93.38 190 GLU A O 1
ATOM 1595 N N . HIS A 1 191 ? -29.057 -5.499 24.379 1.00 93.69 191 HIS A N 1
ATOM 1596 C CA . HIS A 1 191 ? -29.100 -5.751 25.816 1.00 93.69 191 HIS A CA 1
ATOM 1597 C C . HIS A 1 191 ? -30.488 -5.485 26.415 1.00 93.69 191 HIS A C 1
ATOM 1599 O O . HIS A 1 191 ? -30.990 -6.308 27.180 1.00 93.69 191 HIS A O 1
ATOM 1605 N N . LEU A 1 192 ? -31.125 -4.364 26.057 1.00 93.19 192 LEU A N 1
ATOM 1606 C CA . LEU A 1 192 ? -32.470 -4.032 26.532 1.00 93.19 192 LEU A CA 1
ATOM 1607 C C . LEU A 1 192 ? -33.493 -5.079 26.072 1.00 93.19 192 LEU A C 1
ATOM 1609 O O . LEU A 1 192 ? -34.281 -5.549 26.884 1.00 93.19 192 LEU A O 1
ATOM 1613 N N . TYR A 1 193 ? -33.429 -5.501 24.807 1.00 92.75 193 TYR A N 1
ATOM 1614 C CA . TYR A 1 193 ? -34.296 -6.549 24.268 1.00 92.75 193 TYR A CA 1
ATOM 1615 C C . TYR A 1 193 ? -34.156 -7.871 25.038 1.00 92.75 193 TYR A C 1
ATOM 1617 O O . TYR A 1 193 ? -35.155 -8.463 25.443 1.00 92.75 193 TYR A O 1
ATOM 1625 N N . LEU A 1 194 ? -32.920 -8.316 25.296 1.00 94.19 194 LEU A N 1
ATOM 1626 C CA . LEU A 1 194 ? -32.660 -9.531 26.074 1.00 94.19 194 LEU A CA 1
ATOM 1627 C C . LEU A 1 194 ? -33.159 -9.416 27.522 1.00 94.19 194 LEU A C 1
ATOM 1629 O O . LEU A 1 194 ? -33.645 -10.401 28.080 1.00 94.19 194 LEU A O 1
ATOM 1633 N N . GLN A 1 195 ? -33.062 -8.231 28.132 1.00 92.56 195 GLN A N 1
ATOM 1634 C CA . GLN A 1 195 ? -33.619 -7.983 29.462 1.00 92.56 195 GLN A CA 1
ATOM 1635 C C . GLN A 1 195 ? -35.145 -8.069 29.465 1.00 92.56 195 GLN A C 1
ATOM 1637 O O . GLN A 1 195 ? -35.696 -8.736 30.338 1.00 92.56 195 GLN A O 1
ATOM 1642 N N . THR A 1 196 ? -35.817 -7.459 28.486 1.00 94.31 196 THR A N 1
ATOM 1643 C CA . THR A 1 196 ? -37.279 -7.522 28.354 1.00 94.31 196 THR A CA 1
ATOM 1644 C C . THR A 1 196 ? -37.757 -8.960 28.163 1.00 94.31 196 THR A C 1
ATOM 1646 O O . THR A 1 196 ? -38.614 -9.409 28.911 1.00 94.31 196 THR A O 1
ATOM 1649 N N . GLN A 1 197 ? -37.131 -9.728 27.265 1.00 93.94 197 GLN A N 1
ATOM 1650 C CA . GLN A 1 197 ? -37.461 -11.146 27.054 1.00 93.94 197 GLN A CA 1
ATOM 1651 C C . GLN A 1 197 ? -37.295 -11.988 28.327 1.00 93.94 197 GLN A C 1
ATOM 1653 O O . GLN A 1 197 ? -38.114 -12.853 28.630 1.00 93.94 197 GLN A O 1
ATOM 1658 N N . LYS A 1 198 ? -36.235 -11.730 29.103 1.00 94.69 198 LYS A N 1
ATOM 1659 C CA . LYS A 1 198 ? -36.011 -12.417 30.380 1.00 94.69 198 LYS A CA 1
ATOM 1660 C C . LYS A 1 198 ? -37.079 -12.058 31.416 1.00 94.69 198 LYS A C 1
ATOM 1662 O O . LYS A 1 198 ? -37.488 -12.931 32.177 1.00 94.69 198 LYS A O 1
ATOM 1667 N N . GLN A 1 199 ? -37.501 -10.797 31.450 1.00 91.62 199 GLN A N 1
ATOM 1668 C CA . GLN A 1 199 ? -38.534 -10.305 32.356 1.00 91.62 199 GLN A CA 1
ATOM 1669 C C . GLN A 1 199 ? -39.904 -10.910 32.012 1.00 91.62 199 GLN A C 1
ATOM 1671 O O . GLN A 1 199 ? -40.541 -11.485 32.887 1.00 91.62 199 GLN A O 1
ATOM 1676 N N . GLU A 1 200 ? -40.291 -10.892 30.734 1.00 94.81 200 GLU A N 1
ATOM 1677 C CA . GLU A 1 200 ? -41.531 -11.503 30.233 1.00 94.81 200 GLU A CA 1
ATOM 1678 C C . GLU A 1 200 ? -41.585 -13.011 30.528 1.00 94.81 200 GLU A C 1
ATOM 1680 O O . GLU A 1 200 ? -42.607 -13.529 30.974 1.00 94.81 200 GLU A O 1
ATOM 1685 N N . ALA A 1 201 ? -40.472 -13.729 30.337 1.00 92.75 201 ALA A N 1
ATOM 1686 C CA . ALA A 1 201 ? -40.394 -15.154 30.659 1.00 92.75 201 ALA A CA 1
ATOM 1687 C C . ALA A 1 201 ? -40.561 -15.428 32.165 1.00 92.75 201 ALA A C 1
ATOM 1689 O O . ALA A 1 201 ? -41.218 -16.399 32.545 1.00 92.75 201 ALA A O 1
ATOM 1690 N N . LEU A 1 202 ? -39.985 -14.575 33.021 1.00 93.06 202 LEU A N 1
ATOM 1691 C CA . LEU A 1 202 ? -40.122 -14.678 34.475 1.00 93.06 202 LEU A CA 1
ATOM 1692 C C . LEU A 1 202 ? -41.574 -14.430 34.912 1.00 93.06 202 LEU A C 1
ATOM 1694 O O . LEU A 1 202 ? -42.097 -15.166 35.747 1.00 93.06 202 LEU A O 1
ATOM 1698 N N . GLU A 1 203 ? -42.221 -13.419 34.334 1.00 93.50 203 GLU A N 1
ATOM 1699 C CA . GLU A 1 203 ? -43.622 -13.076 34.596 1.00 93.50 203 GLU A CA 1
ATOM 1700 C C . GLU A 1 203 ? -44.560 -14.205 34.147 1.00 93.50 203 GLU A C 1
ATOM 1702 O O . GLU A 1 203 ? -45.383 -14.665 34.937 1.00 93.50 203 GLU A O 1
ATOM 1707 N N . ALA A 1 204 ? -44.361 -14.763 32.948 1.00 91.62 204 ALA A N 1
ATOM 1708 C CA . ALA A 1 204 ? -45.125 -15.917 32.470 1.00 91.62 204 ALA A CA 1
ATOM 1709 C C . ALA A 1 204 ? -44.946 -17.162 33.365 1.00 91.62 204 ALA A C 1
ATOM 1711 O O . ALA A 1 204 ? -45.904 -17.904 33.619 1.00 91.62 204 ALA A O 1
ATOM 1712 N N . GLU A 1 205 ? -43.735 -17.405 33.882 1.00 91.69 205 GLU A N 1
ATOM 1713 C CA . GLU A 1 205 ? -43.482 -18.490 34.838 1.00 91.69 205 GLU A CA 1
ATOM 1714 C C . GLU A 1 205 ? -44.226 -18.257 36.166 1.00 91.69 205 GLU A C 1
ATOM 1716 O O . GLU A 1 205 ? -44.812 -19.193 36.723 1.00 91.69 205 GLU A O 1
ATOM 1721 N N . GLN A 1 206 ? -44.236 -17.015 36.665 1.00 88.38 206 GLN A N 1
ATOM 1722 C CA . GLN A 1 206 ? -44.959 -16.629 37.879 1.00 88.38 206 GLN A CA 1
ATOM 1723 C C . GLN A 1 206 ? -46.473 -16.787 37.711 1.00 88.38 206 GLN A C 1
ATOM 1725 O O . GLN A 1 206 ? -47.100 -17.439 38.547 1.00 88.38 206 GLN A O 1
ATOM 1730 N N . GLU A 1 207 ? -47.050 -16.299 36.612 1.00 89.88 207 GLU A N 1
ATOM 1731 C CA . GLU A 1 207 ? -48.475 -16.467 36.303 1.00 89.88 207 GLU A CA 1
ATOM 1732 C C . GLU A 1 207 ? -48.871 -17.945 36.228 1.00 89.88 207 GLU A C 1
ATOM 1734 O O . GLU A 1 207 ? -49.896 -18.357 36.777 1.00 89.88 207 GLU A O 1
ATOM 1739 N N . THR A 1 208 ? -48.030 -18.772 35.602 1.00 87.88 208 THR A N 1
ATOM 1740 C CA . THR A 1 208 ? -48.258 -20.219 35.504 1.00 87.88 208 THR A CA 1
ATOM 1741 C C . THR A 1 208 ? -48.242 -20.882 36.883 1.00 87.88 208 THR A C 1
ATOM 1743 O O . THR A 1 208 ? -49.097 -21.722 37.177 1.00 87.88 208 THR A O 1
ATOM 1746 N N . LYS A 1 209 ? -47.298 -20.507 37.759 1.00 86.75 209 LYS A N 1
ATOM 1747 C CA . LYS A 1 209 ? -47.262 -20.990 39.150 1.00 86.75 209 LYS A CA 1
ATOM 1748 C C . LYS A 1 209 ? -48.497 -20.546 39.929 1.00 86.75 209 LYS A C 1
ATOM 1750 O O . LYS A 1 209 ? -49.055 -21.351 40.668 1.00 86.75 209 LYS A O 1
ATOM 1755 N N . GLN A 1 210 ? -48.940 -19.306 39.745 1.00 83.44 210 GLN A N 1
ATOM 1756 C CA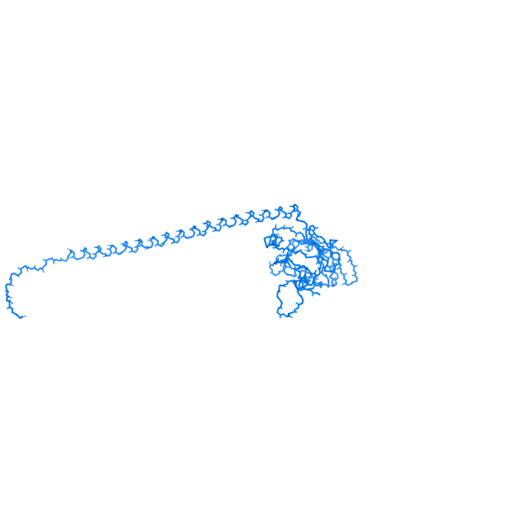 . GLN A 1 210 ? -50.072 -18.736 40.469 1.00 83.44 210 GLN A CA 1
ATOM 1757 C C . GLN A 1 210 ? -51.402 -19.367 40.045 1.00 83.44 210 GLN A C 1
ATOM 1759 O O . GLN A 1 210 ? -52.202 -19.718 40.912 1.00 83.44 210 GLN A O 1
ATOM 1764 N N . LYS A 1 211 ? -51.587 -19.635 38.743 1.00 85.00 211 LYS A N 1
ATOM 1765 C CA . LYS A 1 211 ? -52.708 -20.443 38.236 1.00 85.00 211 LYS A CA 1
ATOM 1766 C C . LYS A 1 211 ? -52.729 -21.836 38.854 1.00 85.00 211 LYS A C 1
ATOM 1768 O O . LYS A 1 211 ? -53.736 -22.195 39.455 1.00 85.00 211 LYS A O 1
ATOM 1773 N N . LYS A 1 212 ? -51.609 -22.569 38.820 1.00 84.00 212 LYS A N 1
ATOM 1774 C CA . LYS A 1 212 ? -51.515 -23.902 39.447 1.00 84.00 212 LYS A CA 1
ATOM 1775 C C . LYS A 1 212 ? -51.831 -23.877 40.943 1.00 84.00 212 LYS A C 1
ATOM 1777 O O . LYS A 1 212 ? -52.489 -24.783 41.443 1.00 84.00 212 LYS A O 1
ATOM 1782 N N . LEU A 1 213 ? -51.377 -22.845 41.660 1.00 78.56 213 LEU A N 1
ATOM 1783 C CA . LEU A 1 213 ? -51.672 -22.683 43.084 1.00 78.56 213 LEU A CA 1
ATOM 1784 C C . LEU A 1 213 ? -53.168 -22.438 43.325 1.00 78.56 213 LEU A C 1
ATOM 1786 O O . LEU A 1 213 ? -53.741 -23.015 44.243 1.00 78.56 213 LEU A O 1
ATOM 1790 N N . SER A 1 214 ? -53.794 -21.599 42.494 1.00 75.31 214 SER A N 1
ATOM 1791 C CA . SER A 1 214 ? -55.229 -21.312 42.577 1.00 75.31 214 SER A CA 1
ATOM 1792 C C . SER A 1 214 ? -56.092 -22.522 42.217 1.00 75.31 214 SER A C 1
ATOM 1794 O O . SER A 1 214 ? -57.045 -22.806 42.933 1.00 75.31 214 SER A O 1
ATOM 1796 N N . GLU A 1 215 ? -55.722 -23.287 41.186 1.00 78.25 215 GLU A N 1
ATOM 1797 C CA . GLU A 1 215 ? -56.384 -24.541 40.807 1.00 78.25 215 GLU A CA 1
ATOM 1798 C C . GLU A 1 215 ? -56.307 -25.565 41.945 1.00 78.25 215 GLU A C 1
ATOM 1800 O O . GLU A 1 215 ? -57.328 -26.130 42.324 1.00 78.25 215 GLU A O 1
ATOM 1805 N N . ALA A 1 216 ? -55.135 -25.725 42.573 1.00 74.06 216 ALA A N 1
ATOM 1806 C CA . ALA A 1 216 ? -54.975 -26.596 43.737 1.00 74.06 216 ALA A CA 1
ATOM 1807 C C . ALA A 1 216 ? -55.839 -26.153 44.937 1.00 74.06 216 ALA A C 1
ATOM 1809 O O . ALA A 1 216 ? -56.380 -26.993 45.653 1.00 74.06 216 ALA A O 1
ATOM 1810 N N . TYR A 1 217 ? -56.003 -24.843 45.157 1.00 68.19 217 TYR A N 1
ATOM 1811 C CA . TYR A 1 217 ? -56.848 -24.298 46.230 1.00 68.19 217 TYR A CA 1
ATOM 1812 C C . TYR A 1 217 ? -58.350 -24.497 45.962 1.00 68.19 217 TYR A C 1
ATOM 1814 O O . TYR A 1 217 ? -59.124 -24.779 46.882 1.00 68.19 217 TYR A O 1
ATOM 1822 N N . VAL A 1 218 ? -58.772 -24.372 44.700 1.00 70.69 218 VAL A N 1
ATOM 1823 C CA . VAL A 1 218 ? -60.147 -24.668 44.270 1.00 70.69 218 VAL A CA 1
ATOM 1824 C C . VAL A 1 218 ? -60.450 -26.159 44.447 1.00 70.69 218 VAL A C 1
ATOM 1826 O O . VAL A 1 218 ? -61.508 -26.496 44.967 1.00 70.69 218 VAL A O 1
ATOM 1829 N N . ASP A 1 219 ? -59.505 -27.041 44.124 1.00 65.44 219 ASP A N 1
ATOM 1830 C CA . ASP A 1 219 ? -59.663 -28.494 44.274 1.00 65.44 219 ASP A CA 1
ATOM 1831 C C . ASP A 1 219 ? -59.781 -28.912 45.758 1.00 65.44 219 ASP A C 1
ATOM 1833 O O . ASP A 1 219 ? -60.672 -29.664 46.148 1.00 65.44 219 ASP A O 1
ATOM 1837 N N . LEU A 1 220 ? -58.965 -28.314 46.636 1.00 60.06 220 LEU A N 1
ATOM 1838 C CA . LEU A 1 220 ? -59.051 -28.500 48.093 1.00 60.06 220 LEU A CA 1
ATOM 1839 C C . LEU A 1 220 ? -60.382 -28.013 48.695 1.00 60.06 220 LEU A C 1
ATOM 1841 O O . LEU A 1 220 ? -60.904 -28.645 49.611 1.00 60.06 220 LEU A O 1
ATOM 1845 N N . SER A 1 221 ? -60.951 -26.915 48.191 1.00 58.62 221 SER A N 1
ATOM 1846 C CA . SER A 1 221 ? -62.222 -26.360 48.693 1.00 58.62 221 SER A CA 1
ATOM 1847 C C . SER A 1 221 ? -63.481 -27.051 48.150 1.00 58.62 221 SER A C 1
ATOM 1849 O O . SER A 1 221 ? -64.557 -26.862 48.714 1.00 58.62 221 SER A O 1
ATOM 1851 N N . GLN A 1 222 ? -63.358 -27.880 47.107 1.00 55.91 222 GLN A N 1
ATOM 1852 C CA . GLN A 1 222 ? -64.443 -28.726 46.589 1.00 55.91 222 GLN A CA 1
ATOM 1853 C C . GLN A 1 222 ? -64.466 -30.141 47.190 1.00 55.91 222 GLN A C 1
ATOM 1855 O O . GLN A 1 222 ? -65.382 -30.913 46.902 1.00 55.91 222 GLN A O 1
ATOM 1860 N N . THR A 1 223 ? -63.519 -30.488 48.069 1.00 50.00 223 THR A N 1
ATOM 1861 C CA . THR A 1 223 ? -63.621 -31.731 48.846 1.00 50.00 223 THR A CA 1
ATOM 1862 C C . THR A 1 223 ? -64.765 -31.633 49.872 1.00 50.00 223 THR A C 1
ATOM 1864 O O . THR A 1 223 ? -64.818 -30.665 50.635 1.00 50.00 223 THR A O 1
ATOM 1867 N N . PRO A 1 224 ? -65.715 -32.591 49.913 1.00 44.91 224 PRO A N 1
ATOM 1868 C CA . PRO A 1 224 ? -66.819 -32.552 50.867 1.00 44.91 224 PRO A CA 1
ATOM 1869 C C . PRO A 1 224 ? -66.295 -32.571 52.305 1.00 44.91 224 PRO A C 1
ATOM 1871 O O . PRO A 1 224 ? -65.478 -33.416 52.671 1.00 44.91 224 PRO A O 1
ATOM 1874 N N . SER A 1 225 ? -66.800 -31.653 53.130 1.00 50.53 225 SER A N 1
ATOM 1875 C CA . SER A 1 225 ? -66.614 -31.644 54.582 1.00 50.53 225 SER A CA 1
ATOM 1876 C C . SER A 1 225 ? -67.364 -32.822 55.222 1.00 50.53 225 SER A C 1
ATOM 1878 O O . SER A 1 225 ? -68.366 -32.629 55.904 1.00 50.53 225 SER A O 1
ATOM 1880 N N . ASP A 1 226 ? -66.867 -34.041 55.037 1.00 49.47 226 ASP A N 1
ATOM 1881 C CA . ASP A 1 226 ? -67.342 -35.221 55.758 1.00 49.47 226 ASP A CA 1
ATOM 1882 C C . ASP A 1 226 ? -66.327 -35.630 56.826 1.00 49.47 226 ASP A C 1
ATOM 1884 O O . ASP A 1 226 ? -65.549 -36.567 56.652 1.00 49.47 226 ASP A O 1
ATOM 1888 N N . LYS A 1 227 ? -66.366 -34.945 57.976 1.00 48.56 227 LYS A N 1
ATOM 1889 C CA . LYS A 1 227 ? -66.113 -35.585 59.277 1.00 48.56 227 LYS A CA 1
ATOM 1890 C C . LYS A 1 227 ? -66.994 -34.954 60.360 1.00 48.56 227 LYS A C 1
ATOM 1892 O O . LYS A 1 227 ? -66.877 -33.753 60.601 1.00 48.56 227 LYS A O 1
ATOM 1897 N N . PRO A 1 228 ? -67.839 -35.737 61.054 1.00 43.88 228 PRO A N 1
ATOM 1898 C CA . PRO A 1 228 ? -68.564 -35.240 62.212 1.00 43.88 228 PRO A CA 1
ATOM 1899 C C . PRO A 1 228 ? -67.589 -34.981 63.369 1.00 43.88 228 PRO A C 1
ATOM 1901 O O . PRO A 1 228 ? -66.633 -35.733 63.579 1.00 43.88 228 PRO A O 1
ATOM 1904 N N . LEU A 1 229 ? -67.858 -33.924 64.141 1.00 47.88 229 LEU A N 1
ATOM 1905 C CA . LEU A 1 229 ? -67.252 -33.693 65.450 1.00 47.88 229 LEU A CA 1
ATOM 1906 C C . LEU A 1 229 ? -67.618 -34.853 66.386 1.00 47.88 229 LEU A C 1
ATOM 1908 O O . LEU A 1 229 ? -68.705 -34.895 66.958 1.00 47.88 229 LEU A O 1
ATOM 1912 N N . GLY A 1 230 ? -66.695 -35.799 66.540 1.00 40.28 230 GLY A N 1
ATOM 1913 C CA . GLY A 1 230 ? -66.725 -36.792 67.604 1.00 40.28 230 GLY A CA 1
ATOM 1914 C C . GLY A 1 230 ? -66.096 -36.217 68.866 1.00 40.28 230 GLY A C 1
ATOM 1915 O O . GLY A 1 230 ? -64.874 -36.205 68.998 1.00 40.28 230 GLY A O 1
ATOM 1916 N N . LEU A 1 231 ? -66.939 -35.751 69.789 1.00 48.94 231 LEU A N 1
ATOM 1917 C CA . LEU A 1 231 ? -66.607 -35.659 71.210 1.00 48.94 231 LEU A CA 1
ATOM 1918 C C . LEU A 1 231 ? -66.064 -37.016 71.679 1.00 48.94 231 LEU A C 1
ATOM 1920 O O . LEU A 1 231 ? -66.740 -38.035 71.561 1.00 48.94 231 LEU A O 1
ATOM 1924 N N . GLY A 1 232 ? -64.847 -37.016 72.213 1.00 38.31 232 GLY A N 1
ATOM 1925 C CA . GLY A 1 232 ? -64.198 -38.203 72.750 1.00 38.31 232 GLY A CA 1
ATOM 1926 C C . GLY A 1 232 ? -63.138 -37.807 73.762 1.00 38.31 232 GLY A C 1
ATOM 1927 O O . GLY A 1 232 ? -61.967 -37.660 73.424 1.00 38.31 232 GLY A O 1
ATOM 1928 N N . GLU A 1 233 ? -63.569 -37.614 75.008 1.00 49.41 233 GLU A N 1
ATOM 1929 C CA . GLU A 1 233 ? -62.707 -37.728 76.180 1.00 49.41 233 GLU A CA 1
ATOM 1930 C C . GLU A 1 233 ? -61.835 -38.989 76.077 1.00 49.41 233 GLU A C 1
ATOM 1932 O O . GLU A 1 233 ? -62.369 -40.068 75.817 1.00 49.41 233 GLU A O 1
ATOM 1937 N N . ARG A 1 234 ? -60.532 -38.889 76.383 1.00 41.69 234 ARG A N 1
ATOM 1938 C CA . ARG A 1 234 ? -59.906 -39.642 77.490 1.00 41.69 234 ARG A CA 1
ATOM 1939 C C . ARG A 1 234 ? -58.374 -39.549 77.532 1.00 41.69 234 ARG A C 1
ATOM 1941 O O . ARG A 1 234 ? -57.683 -39.882 76.582 1.00 41.69 234 ARG A O 1
ATOM 1948 N N . LEU A 1 235 ? -57.930 -39.276 78.762 1.00 41.38 235 LEU A N 1
ATOM 1949 C CA . LEU A 1 235 ? -56.830 -39.911 79.502 1.00 41.38 235 LEU A CA 1
ATOM 1950 C C . LEU A 1 235 ? -55.371 -39.541 79.182 1.00 41.38 235 LEU A C 1
ATOM 1952 O O . LEU A 1 235 ? -54.696 -40.139 78.356 1.00 41.38 235 LEU A O 1
ATOM 1956 N N . LEU A 1 236 ? -54.872 -38.636 80.034 1.00 45.34 236 LEU A N 1
ATOM 1957 C CA . LEU A 1 236 ? -53.677 -38.802 80.876 1.00 45.34 236 LEU A CA 1
ATOM 1958 C C . LEU A 1 236 ? -53.046 -40.212 80.866 1.00 45.34 236 LEU A C 1
ATOM 1960 O O . LEU A 1 236 ? -53.701 -41.163 81.301 1.00 45.34 236 LEU A O 1
ATOM 1964 N N . ARG A 1 237 ? -51.747 -40.293 80.536 1.00 41.31 237 ARG A N 1
ATOM 1965 C CA . ARG A 1 237 ? -50.643 -40.908 81.322 1.00 41.31 237 ARG A CA 1
ATOM 1966 C C . ARG A 1 237 ? -49.413 -41.155 80.436 1.00 41.31 237 ARG A C 1
ATOM 1968 O O . ARG A 1 237 ? -49.558 -41.737 79.366 1.00 41.31 237 ARG A O 1
ATOM 1975 N N . GLY A 1 238 ? -48.227 -40.820 80.953 1.00 37.97 238 GLY A N 1
ATOM 1976 C CA . GLY A 1 238 ? -46.922 -41.259 80.446 1.00 37.97 238 GLY A CA 1
ATOM 1977 C C . GLY A 1 238 ? -45.896 -40.149 80.441 1.00 37.97 238 GLY A C 1
ATOM 1978 O O . GLY A 1 238 ? -45.543 -39.732 79.322 1.00 37.97 238 GLY A O 1
#

Radius of gyration: 36.32 Å; Cα contacts (8 Å, |Δi|>4): 272; chains: 1; bounding box: 89×60×108 Å

Mean predicted aligned error: 10.1 Å

InterPro domains:
  IPR000748 Pseudouridine synthase, RsuA/RluB/E/F [TIGR00093] (3-154)
  IPR006145 Pseudouridine synthase, RsuA/RluA-like [PF00849] (4-128)
  IPR018496 Pseudouridine synthase, RsuA/RluB/E/F, conserved site [PS01149] (33-47)
  IPR020094 Pseudouridine synthase TruA/RsuA/RluB/E/F, N-terminal [G3DSA:3.30.70.580] (1-61)
  IPR020103 Pseudouridine synthase, catalytic domain superfamily [SSF55120] (2-149)
  IPR042092 Pseudouridine synthase, RsuA/RluB/E/F, catalytic domain [G3DSA:3.30.70.1560] (62-147)
  IPR050343 Ribosomal RNA Pseudouridine Synthase RsuA [PTHR47683] (2-195)

Organism: Euplotes crassus (NCBI:txid5936)

Sequence (238 aa):
KLICTRWDPEKRPTIFQQLSLLGLKIPHIIAVGRLDFLSEGLMVLTNDGDLARALELPSSEIERTYRVRVFGRRFDEKKLDQLRRGFKIKGRKYGPYVTEIVKRQTSNTWLHMKLYEGKNNEIRRVMRKFSLRVNRLIRQSYGQYTLGLVPNPNDLAEVRMTKQIKTLLFKYYKEKAQESQERYHKEKAEHLYLQTQKQEALEAEQETKQKKLSEAYVDLSQTPSDKPLGLGERLLRG